Protein AF-A0AAV0G6T2-F1 (afdb_monomer_lite)

pLDDT: mean 70.45, std 16.01, range [30.0, 91.94]

InterPro domains:
  IPR019557 Aminotransferase-like, plant mobile domain [PF10536] (16-154)
  IPR044824 Protein MAINTENANCE OF MERISTEMS-like [PTHR46033] (15-168)

Organism: NCBI:txid186058

Sequence (186 aa):
MVRPQRVLPLHAIFDLPYGARWACAHNWADSSRFTLRIYRDQFDRLSESEFEWKPYPLTSLPAFCTHAFDLWATKAPLIYCSYFEAYYPGRFCRQFGAVQDIPRSVTHNDRHYATRPENNAEFITEWEQRWQTLYVFDLTRCGGFTNEYRGWFRYMGKTHINNPSQDRPTTGFVPAHPHIAIAVII

Foldseek 3Di:
DDQQPFQADPVVDPQDDSVVSRDDDDDVPPPPPCVVVLVLLQVLPDDPLLADEDADPPVSHPPVVVVPVQLLQWFAWDDDQQATDGDFNLCPLQNHQFAREDGDDDPPDVSRPPPDPVPCVVRVVRVVCRSVGGHDGHNVNRHYYDPNNVVVCVVPPDSGPDDPPDDDDPPPRDHDPPPDNPHPPD

Secondary structure (DSSP, 8-state):
-PPPSEEPPGGGSSS--GGGGEE----GGG--TTHHHHHHHHHHT--GGG-------GGGS-HHHHTTHHHHTB-EEEEETTEEEEE-GGG-GGGGTPPB-PPPPP---GGGG---GGG-HHHHHHHHTGGGSB-----SS-S-B-HHHHHHHHHHS-S-SS-TTSPPPSSS--PPPTT-------

Structure (mmCIF, N/CA/C/O backbone):
data_AF-A0AAV0G6T2-F1
#
_entry.id   AF-A0AAV0G6T2-F1
#
loop_
_atom_site.group_PDB
_atom_site.id
_atom_site.type_symbol
_atom_site.label_atom_id
_atom_site.label_alt_id
_atom_site.label_comp_id
_atom_site.label_asym_id
_atom_site.label_entity_id
_atom_site.label_seq_id
_atom_site.pdbx_PDB_ins_code
_atom_site.Cartn_x
_atom_site.Cartn_y
_atom_site.Cartn_z
_atom_site.occupancy
_atom_site.B_iso_or_equiv
_atom_site.auth_seq_id
_atom_site.auth_comp_id
_atom_site.auth_asym_id
_atom_site.auth_atom_id
_atom_site.pdbx_PDB_model_num
ATOM 1 N N . MET A 1 1 ? -21.977 -11.463 -5.734 1.00 45.78 1 MET A N 1
ATOM 2 C CA . MET A 1 1 ? -20.905 -12.155 -4.982 1.00 45.78 1 MET A CA 1
ATOM 3 C C . MET A 1 1 ? -21.547 -12.679 -3.707 1.00 45.78 1 MET A C 1
ATOM 5 O O . MET A 1 1 ? -22.143 -11.893 -2.996 1.00 45.78 1 MET A O 1
ATOM 9 N N . VAL A 1 2 ? -21.579 -13.985 -3.452 1.00 39.16 2 VAL A N 1
ATOM 10 C CA . VAL A 1 2 ? -22.293 -14.515 -2.273 1.00 39.16 2 VAL A CA 1
ATOM 11 C C . VAL A 1 2 ? -21.373 -14.429 -1.055 1.00 39.16 2 VAL A C 1
ATOM 13 O O . VAL A 1 2 ? -20.179 -14.699 -1.178 1.00 39.16 2 VAL A O 1
ATOM 16 N N . ARG A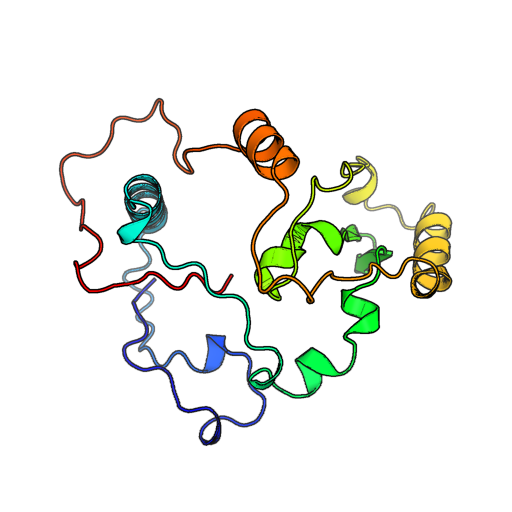 1 3 ? -21.913 -14.043 0.111 1.00 48.09 3 ARG A N 1
ATOM 17 C CA . ARG A 1 3 ? -21.200 -14.115 1.398 1.00 48.09 3 ARG A CA 1
ATOM 18 C C . ARG A 1 3 ? -20.601 -15.523 1.548 1.00 48.09 3 ARG A C 1
ATOM 20 O O . ARG A 1 3 ? -21.347 -16.486 1.358 1.00 48.09 3 ARG A O 1
ATOM 27 N N . PRO A 1 4 ? -19.316 -15.675 1.921 1.00 48.66 4 PRO A N 1
ATOM 28 C CA . PRO A 1 4 ? -18.780 -16.988 2.249 1.00 48.66 4 PRO A CA 1
ATOM 29 C C . PRO A 1 4 ? -19.652 -17.605 3.345 1.00 48.66 4 PRO A C 1
ATOM 31 O O . PRO A 1 4 ? -19.789 -17.029 4.425 1.00 48.66 4 PRO A O 1
ATOM 34 N N . GLN A 1 5 ? -20.276 -18.751 3.065 1.00 52.44 5 GLN A N 1
ATOM 35 C CA . GLN A 1 5 ? -21.088 -19.457 4.064 1.00 52.44 5 GLN A CA 1
ATOM 36 C C . GLN A 1 5 ? -20.201 -19.971 5.203 1.00 52.44 5 GLN A C 1
ATOM 38 O O . GLN A 1 5 ? -20.653 -20.122 6.336 1.00 52.44 5 GLN A O 1
ATOM 43 N N . ARG A 1 6 ? -18.917 -20.192 4.903 1.00 53.81 6 ARG A N 1
ATOM 44 C CA . ARG A 1 6 ? -17.893 -20.583 5.859 1.00 53.81 6 ARG A CA 1
ATOM 45 C C . ARG A 1 6 ? -16.527 -20.069 5.409 1.00 53.81 6 ARG A C 1
ATOM 47 O O . ARG A 1 6 ? -16.196 -20.110 4.226 1.00 53.81 6 ARG A O 1
ATOM 54 N N . VAL A 1 7 ? -15.721 -19.625 6.370 1.00 61.81 7 VAL A N 1
ATOM 55 C CA . VAL A 1 7 ? -14.277 -19.432 6.187 1.00 61.81 7 VAL A CA 1
ATOM 56 C C . VAL A 1 7 ? -13.591 -20.652 6.783 1.00 61.81 7 VAL A C 1
ATOM 58 O O . VAL A 1 7 ? -13.763 -20.954 7.964 1.00 61.81 7 VAL A O 1
ATOM 61 N N . LEU A 1 8 ? -12.859 -21.396 5.962 1.00 64.75 8 LEU A N 1
ATOM 62 C CA . LEU A 1 8 ? -12.135 -22.577 6.420 1.00 64.75 8 LEU A CA 1
ATOM 63 C C . LEU A 1 8 ? -10.997 -22.167 7.379 1.00 64.75 8 LEU A C 1
ATOM 65 O O . LEU A 1 8 ? -10.362 -21.124 7.172 1.00 64.75 8 LEU A O 1
ATOM 69 N N . PRO A 1 9 ? -10.759 -22.925 8.465 1.00 63.81 9 PRO A N 1
ATOM 70 C CA . PRO A 1 9 ? -9.720 -22.592 9.434 1.00 63.81 9 PRO A CA 1
ATOM 71 C C . PRO A 1 9 ? -8.324 -22.748 8.814 1.00 63.81 9 PRO A C 1
ATOM 73 O O . PRO A 1 9 ? -8.135 -23.564 7.917 1.00 63.81 9 PRO A O 1
ATOM 76 N N . LEU A 1 10 ? -7.351 -21.967 9.299 1.00 59.78 10 LEU A N 1
ATOM 77 C CA . LEU A 1 10 ? -5.985 -21.898 8.745 1.00 59.78 10 LEU A CA 1
ATOM 78 C C . LEU A 1 10 ? -5.311 -23.275 8.618 1.00 59.78 10 LEU A C 1
ATOM 80 O O . LEU A 1 10 ? -4.651 -23.538 7.625 1.00 59.78 10 LEU A O 1
ATOM 84 N N . HIS A 1 11 ? -5.531 -24.179 9.576 1.00 66.19 11 HIS A N 1
ATOM 85 C CA . HIS A 1 11 ? -4.942 -25.524 9.564 1.00 66.19 11 HIS A CA 1
ATOM 86 C C . HIS A 1 11 ? -5.562 -26.475 8.526 1.00 66.19 11 HIS A C 1
ATOM 88 O O . HIS A 1 11 ? -5.009 -27.539 8.273 1.00 66.19 11 HIS A O 1
ATOM 94 N N . ALA A 1 12 ? -6.729 -26.142 7.965 1.00 63.25 12 ALA A N 1
ATOM 95 C CA . ALA A 1 12 ? -7.434 -27.005 7.017 1.00 63.25 12 ALA A CA 1
ATOM 96 C C . ALA A 1 12 ? -7.005 -26.774 5.563 1.00 63.25 12 ALA A C 1
ATOM 98 O O . ALA A 1 12 ? -7.410 -27.534 4.686 1.00 63.25 12 ALA A O 1
ATOM 99 N N . ILE A 1 13 ? -6.233 -25.719 5.293 1.00 61.03 13 ILE A N 1
ATOM 100 C CA . ILE A 1 13 ? -5.805 -25.370 3.945 1.00 61.03 13 ILE A CA 1
ATOM 101 C C . ILE A 1 13 ? -4.339 -24.935 4.000 1.00 61.03 13 ILE A C 1
ATOM 103 O O . ILE A 1 13 ? -4.032 -23.822 4.413 1.00 61.03 13 ILE A O 1
ATOM 107 N N . PHE A 1 14 ? -3.442 -25.835 3.597 1.00 57.69 14 PHE A N 1
ATOM 108 C CA . PHE A 1 14 ? -2.013 -25.559 3.444 1.00 57.69 14 PHE A CA 1
ATOM 109 C C . PHE A 1 14 ? -1.793 -24.394 2.470 1.00 57.69 14 PHE A C 1
ATOM 111 O O . PHE A 1 14 ? -2.317 -24.449 1.361 1.00 57.69 14 PHE A O 1
ATOM 118 N N . ASP A 1 15 ? -1.060 -23.361 2.904 1.00 64.38 15 ASP A N 1
ATOM 119 C CA . ASP A 1 15 ? -0.484 -22.235 2.137 1.00 64.38 15 ASP A CA 1
ATOM 120 C C . ASP A 1 15 ? -1.338 -21.569 1.038 1.00 64.38 15 ASP A C 1
ATOM 122 O O . ASP A 1 15 ? -0.822 -20.827 0.203 1.00 64.38 15 ASP A O 1
ATOM 126 N N . LEU A 1 16 ? -2.653 -21.771 1.010 1.00 64.31 16 LEU A N 1
ATOM 127 C CA . LEU A 1 16 ? -3.494 -21.162 -0.012 1.00 64.31 16 LEU A CA 1
ATOM 128 C C . LEU A 1 16 ? -3.864 -19.717 0.366 1.00 64.31 16 LEU A C 1
ATOM 130 O O . LEU A 1 16 ? -4.027 -19.396 1.550 1.00 64.31 16 LEU A O 1
ATOM 134 N N . PRO A 1 17 ? -4.052 -18.832 -0.633 1.00 61.34 17 PRO A N 1
ATOM 135 C CA . PRO A 1 17 ? -4.483 -17.457 -0.407 1.00 61.34 17 PRO A CA 1
ATOM 136 C C . PRO A 1 17 ? -5.768 -17.375 0.422 1.00 61.34 17 PRO A C 1
ATOM 138 O O . PRO A 1 17 ? -6.640 -18.239 0.331 1.00 61.34 17 PRO A O 1
ATOM 141 N N . TYR A 1 18 ? -5.945 -16.290 1.179 1.00 62.31 18 TYR A N 1
ATOM 142 C CA . TYR A 1 18 ? -7.096 -16.127 2.078 1.00 62.31 18 TYR A CA 1
ATOM 143 C C . TYR A 1 18 ? -8.452 -16.275 1.360 1.00 62.31 18 TYR A C 1
ATOM 145 O O . TYR A 1 18 ? -9.391 -16.833 1.924 1.00 62.31 18 TYR A O 1
ATOM 153 N N . GLY A 1 19 ? -8.540 -15.848 0.095 1.00 62.03 19 GLY A N 1
ATOM 154 C CA . GLY A 1 19 ? -9.736 -16.013 -0.740 1.00 62.03 19 GLY A CA 1
ATOM 155 C C . GLY A 1 19 ? -10.079 -17.473 -1.060 1.00 62.03 19 GLY A C 1
ATOM 156 O O . GLY A 1 19 ? -11.252 -17.814 -1.161 1.00 62.03 19 GLY A O 1
ATOM 157 N N . ALA A 1 20 ? -9.091 -18.370 -1.118 1.00 63.78 20 ALA A N 1
ATOM 158 C CA . ALA A 1 20 ? -9.322 -19.807 -1.294 1.00 63.78 20 ALA A CA 1
ATOM 159 C C . ALA A 1 20 ? -9.940 -20.461 -0.044 1.00 63.78 20 ALA A C 1
ATOM 161 O O . ALA A 1 20 ? -10.467 -21.570 -0.111 1.00 63.78 20 ALA A O 1
ATOM 162 N N . ARG A 1 21 ? -9.918 -19.766 1.104 1.00 64.69 21 ARG A N 1
ATOM 163 C CA . ARG A 1 21 ? -10.583 -20.207 2.339 1.00 64.69 21 ARG A CA 1
ATOM 164 C C . ARG A 1 21 ? -12.084 -19.952 2.325 1.00 64.69 21 ARG A C 1
ATOM 166 O O . ARG A 1 21 ? -12.779 -20.409 3.235 1.00 64.69 21 ARG A O 1
ATOM 173 N N . TRP A 1 22 ? -12.586 -19.196 1.352 1.00 67.56 22 TRP A N 1
ATOM 174 C CA . TRP A 1 22 ? -14.002 -18.880 1.236 1.00 67.56 22 TRP A CA 1
ATOM 175 C C . TRP A 1 22 ? -14.738 -20.087 0.653 1.00 67.56 22 TRP A C 1
ATOM 177 O O . TRP A 1 22 ? -14.835 -20.260 -0.558 1.00 67.56 22 TRP A O 1
ATOM 187 N N . ALA A 1 23 ? -15.274 -20.938 1.528 1.00 54.84 23 ALA A N 1
ATOM 188 C CA . ALA A 1 23 ? -16.115 -22.050 1.114 1.00 54.84 23 ALA A CA 1
ATOM 189 C C . ALA A 1 23 ? -17.508 -21.509 0.760 1.00 54.84 23 ALA A C 1
ATOM 191 O O . ALA A 1 23 ? -18.324 -21.200 1.637 1.00 54.84 23 ALA A O 1
ATOM 192 N N . CYS A 1 24 ? -17.774 -21.368 -0.537 1.00 51.75 24 CYS A N 1
ATOM 193 C CA . CYS A 1 24 ? -19.104 -21.087 -1.060 1.00 51.75 24 CYS A CA 1
ATOM 194 C C . CYS A 1 24 ? -19.367 -21.912 -2.324 1.00 51.75 24 CYS A C 1
ATOM 196 O O . CYS A 1 24 ? -18.490 -22.075 -3.169 1.00 51.75 24 CYS A O 1
ATOM 198 N N . ALA A 1 25 ? -20.585 -22.442 -2.454 1.00 46.16 25 ALA A N 1
ATOM 199 C CA . ALA A 1 25 ? -21.046 -22.992 -3.719 1.00 46.16 25 ALA A CA 1
ATOM 200 C C . ALA A 1 25 ? -21.210 -21.827 -4.709 1.00 46.16 25 ALA A C 1
ATOM 202 O O . ALA A 1 25 ? -22.073 -20.964 -4.533 1.00 46.16 25 ALA A O 1
ATOM 203 N N . HIS A 1 26 ? -20.352 -21.763 -5.726 1.00 46.09 26 HIS A N 1
ATOM 204 C CA . HIS A 1 26 ? -20.495 -20.800 -6.812 1.00 46.09 26 HIS A CA 1
ATOM 205 C C . HIS A 1 26 ? -21.529 -21.307 -7.819 1.00 46.09 26 HIS A C 1
ATOM 207 O O . HIS A 1 26 ? -21.199 -22.061 -8.729 1.00 46.09 26 HIS A O 1
ATOM 213 N N . ASN A 1 27 ? -22.776 -20.854 -7.686 1.00 44.44 27 ASN A N 1
ATOM 214 C CA . ASN A 1 27 ? -23.729 -20.911 -8.789 1.00 44.44 27 ASN A CA 1
ATOM 215 C C . ASN A 1 27 ? -23.558 -19.653 -9.645 1.00 44.44 27 ASN A C 1
ATOM 217 O O . ASN A 1 27 ? -23.900 -18.544 -9.237 1.00 44.44 27 ASN A O 1
ATOM 221 N N . TRP A 1 28 ? -23.013 -19.833 -10.847 1.00 41.16 28 TRP A N 1
ATOM 222 C CA . TRP A 1 28 ? -22.758 -18.769 -11.826 1.00 41.16 28 TRP A CA 1
ATOM 223 C C . TRP A 1 28 ? -24.031 -18.186 -12.465 1.00 41.16 28 TRP A C 1
ATOM 225 O O . TRP A 1 28 ? -23.934 -17.308 -13.314 1.00 41.16 28 TRP A O 1
ATOM 235 N N . ALA A 1 29 ? -25.217 -18.652 -12.062 1.00 44.69 29 ALA A N 1
ATOM 236 C CA . ALA A 1 29 ? -26.498 -18.188 -12.589 1.00 44.69 29 ALA A CA 1
ATOM 237 C C . ALA A 1 29 ? -26.918 -16.800 -12.054 1.00 44.69 29 ALA A C 1
ATOM 239 O O . ALA A 1 29 ? -27.604 -16.068 -12.760 1.00 44.69 29 ALA A O 1
ATOM 240 N N . ASP A 1 30 ? -26.453 -16.401 -10.860 1.00 43.62 30 ASP A N 1
ATOM 241 C CA . ASP A 1 30 ? -26.891 -15.171 -10.170 1.00 43.62 30 ASP A CA 1
ATOM 242 C C . ASP A 1 30 ? -25.844 -14.041 -10.158 1.00 43.62 30 ASP A C 1
ATOM 244 O O . ASP A 1 30 ? -25.927 -13.094 -9.366 1.00 43.62 30 ASP A O 1
ATOM 248 N N . SER A 1 31 ? -24.831 -14.091 -11.027 1.00 45.06 31 SER A N 1
ATOM 249 C CA . SER A 1 31 ? -23.881 -12.984 -11.208 1.00 45.06 31 SER A CA 1
ATOM 250 C C . SER A 1 31 ? -24.540 -11.839 -11.983 1.00 45.06 31 SER A C 1
ATOM 252 O O . SER A 1 31 ? -24.202 -11.510 -13.120 1.00 45.06 31 SER A O 1
ATOM 254 N N . SER A 1 32 ? -25.514 -11.191 -11.344 1.00 46.44 32 SER A N 1
ATOM 255 C CA . SER A 1 32 ? -26.157 -10.011 -11.895 1.00 46.44 32 SER A CA 1
ATOM 256 C C . SER A 1 32 ? -25.123 -8.891 -12.017 1.00 46.44 32 SER A C 1
ATOM 258 O O . SER A 1 32 ? -24.529 -8.435 -11.039 1.00 46.44 32 SER A O 1
ATOM 260 N N . ARG A 1 33 ? -24.959 -8.363 -13.234 1.00 50.19 33 ARG A N 1
ATOM 261 C CA . ARG A 1 33 ? -24.237 -7.105 -13.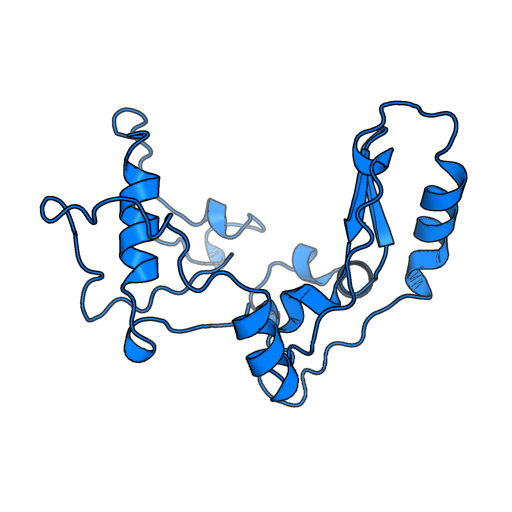516 1.00 50.19 33 ARG A CA 1
ATOM 262 C C . ARG A 1 33 ? -24.709 -5.929 -12.630 1.00 50.19 33 ARG A C 1
ATOM 264 O O . ARG A 1 33 ? -24.027 -4.915 -12.533 1.00 50.19 33 ARG A O 1
ATOM 271 N N . PHE A 1 34 ? -25.842 -6.087 -11.941 1.00 53.84 34 PHE A N 1
ATOM 272 C CA . PHE A 1 34 ? -26.453 -5.144 -11.009 1.00 53.84 34 PHE A CA 1
ATOM 273 C C . PHE A 1 34 ? -25.987 -5.269 -9.547 1.00 53.84 34 PHE A C 1
ATOM 275 O O . PHE A 1 34 ? -26.269 -4.362 -8.763 1.00 53.84 34 PHE A O 1
ATOM 282 N N . THR A 1 35 ? -25.247 -6.317 -9.151 1.00 62.00 35 THR A N 1
ATOM 283 C CA . THR A 1 35 ? -24.843 -6.469 -7.737 1.00 62.00 35 THR A CA 1
ATOM 284 C C . THR A 1 35 ? -23.807 -5.427 -7.307 1.00 62.00 35 THR A C 1
ATOM 286 O O . THR A 1 35 ? -23.841 -4.965 -6.172 1.00 62.00 35 THR A O 1
ATOM 289 N N . LEU A 1 36 ? -22.911 -4.997 -8.207 1.00 69.25 36 LEU A N 1
ATOM 290 C CA . LEU A 1 36 ? -21.906 -3.971 -7.887 1.00 69.25 36 LEU A CA 1
ATOM 291 C C . LEU A 1 36 ? -22.548 -2.646 -7.468 1.00 69.25 36 LEU A C 1
ATOM 293 O O . LEU A 1 36 ? -22.072 -2.012 -6.533 1.00 69.25 36 LEU A O 1
ATOM 297 N N . ARG A 1 37 ? -23.644 -2.247 -8.126 1.00 67.88 37 ARG A N 1
ATOM 298 C CA . ARG A 1 37 ? -24.386 -1.033 -7.761 1.00 67.88 37 ARG A CA 1
ATOM 299 C C . ARG A 1 37 ? -24.951 -1.136 -6.344 1.00 67.88 37 ARG A C 1
ATOM 301 O O . ARG A 1 37 ? -24.840 -0.182 -5.586 1.00 67.88 37 ARG A O 1
ATOM 308 N N . ILE A 1 38 ? -25.499 -2.300 -5.986 1.00 66.94 38 ILE A N 1
ATOM 309 C CA . ILE A 1 38 ? -26.043 -2.567 -4.647 1.00 66.94 38 ILE A CA 1
ATOM 310 C C . ILE A 1 38 ? -24.933 -2.503 -3.593 1.00 66.94 38 ILE A C 1
ATOM 312 O O . ILE A 1 38 ? -25.102 -1.820 -2.592 1.00 66.94 38 ILE A O 1
ATOM 316 N N . TYR A 1 39 ? -23.773 -3.127 -3.830 1.00 71.75 39 TYR A N 1
ATOM 317 C CA . TYR A 1 39 ? -22.657 -3.056 -2.878 1.00 71.75 39 TYR A CA 1
ATOM 318 C C . TYR A 1 39 ? -22.118 -1.644 -2.704 1.00 71.75 39 TYR A C 1
ATOM 320 O O . TYR A 1 39 ? -21.863 -1.224 -1.583 1.00 71.75 39 TYR A O 1
ATOM 328 N N . ARG A 1 40 ? -21.952 -0.897 -3.799 1.00 75.81 40 ARG A N 1
ATOM 329 C CA . ARG A 1 40 ? -21.514 0.500 -3.714 1.00 75.81 40 ARG A CA 1
ATOM 330 C C . ARG A 1 40 ? -22.505 1.335 -2.911 1.00 75.81 40 ARG A C 1
ATOM 332 O O . ARG A 1 40 ? -22.078 2.112 -2.074 1.00 75.81 40 ARG A O 1
ATOM 339 N N . ASP A 1 41 ? -23.808 1.134 -3.121 1.00 73.31 41 ASP A N 1
ATOM 340 C CA . ASP A 1 41 ? -24.853 1.838 -2.364 1.00 73.31 41 ASP A CA 1
ATOM 341 C C . ASP A 1 41 ? -24.865 1.432 -0.882 1.00 73.31 41 ASP A C 1
ATOM 343 O O . ASP A 1 41 ? -25.045 2.286 -0.022 1.00 73.31 41 ASP A O 1
ATOM 347 N N . GLN A 1 42 ? -24.595 0.160 -0.567 1.00 74.44 42 GLN A N 1
ATOM 348 C CA . GLN A 1 42 ? -24.383 -0.289 0.810 1.00 74.44 42 GLN A CA 1
ATOM 349 C C . GLN A 1 42 ? -23.175 0.412 1.441 1.00 74.44 42 GLN A C 1
ATOM 351 O O . GLN A 1 42 ? -23.327 1.003 2.503 1.00 74.44 42 GLN A O 1
ATOM 356 N N . PHE A 1 43 ? -22.010 0.403 0.784 1.00 76.81 43 PHE A N 1
ATOM 357 C CA . PHE A 1 43 ? -20.793 1.055 1.284 1.00 76.81 43 PHE A CA 1
ATOM 358 C C . PHE A 1 43 ? -20.958 2.567 1.460 1.00 76.81 43 PHE A C 1
ATOM 360 O O . PHE A 1 43 ? -20.526 3.104 2.474 1.00 76.81 43 PHE A O 1
ATOM 367 N N . ASP A 1 44 ? -21.629 3.239 0.522 1.00 78.38 44 ASP A N 1
ATOM 368 C CA . ASP A 1 44 ? -21.894 4.683 0.582 1.00 78.38 44 ASP A CA 1
ATOM 369 C C . ASP A 1 44 ? -22.808 5.085 1.753 1.00 78.38 44 ASP A C 1
ATOM 371 O O . ASP A 1 44 ? -22.873 6.266 2.102 1.00 78.38 44 ASP A O 1
ATOM 375 N N . ARG A 1 45 ? -23.543 4.126 2.329 1.00 74.75 45 ARG A N 1
ATOM 376 C CA . ARG A 1 45 ? -24.494 4.334 3.431 1.00 74.75 45 ARG A CA 1
ATOM 377 C C . ARG A 1 45 ? -23.986 3.843 4.781 1.00 74.75 45 ARG A C 1
ATOM 379 O O . ARG A 1 45 ? -24.686 4.059 5.765 1.00 74.75 45 ARG A O 1
ATOM 386 N N . LEU A 1 46 ? -22.813 3.210 4.839 1.00 75.81 46 LEU A N 1
ATOM 387 C CA . LEU A 1 46 ? -22.226 2.800 6.112 1.00 75.81 46 LEU A CA 1
ATOM 388 C C . LEU A 1 46 ? -21.847 4.033 6.929 1.00 75.81 46 LEU A C 1
ATOM 390 O O . LEU A 1 46 ? -21.138 4.927 6.462 1.00 75.81 46 LEU A O 1
ATOM 394 N N . SER A 1 47 ? -22.299 4.054 8.173 1.00 74.38 47 SER A N 1
ATOM 395 C CA . SER A 1 47 ? -21.781 4.953 9.197 1.00 74.38 47 SER A CA 1
ATOM 396 C C . SER A 1 47 ? -20.434 4.451 9.734 1.00 74.38 47 SER A C 1
ATOM 398 O O . SER A 1 47 ? -20.075 3.283 9.589 1.00 74.38 47 SER A O 1
ATOM 400 N N . GLU A 1 48 ? -19.686 5.329 10.407 1.00 72.31 48 GLU A N 1
ATOM 401 C CA . GLU A 1 48 ? -18.408 4.976 11.044 1.00 72.31 48 GLU A CA 1
ATOM 402 C C . GLU A 1 48 ? -18.560 3.830 12.064 1.00 72.31 48 GLU A C 1
ATOM 404 O O . GLU A 1 48 ? -17.673 2.992 12.184 1.00 72.31 48 GLU A O 1
ATOM 409 N N . SER A 1 49 ? -19.712 3.726 12.736 1.00 75.31 49 SER A N 1
ATOM 410 C CA . SER A 1 49 ? -20.021 2.624 13.660 1.00 75.31 49 SER A CA 1
ATOM 411 C C . SER A 1 49 ? -20.300 1.283 12.977 1.00 75.31 49 SER A C 1
ATOM 413 O O . SER A 1 49 ? -20.209 0.241 13.621 1.00 75.31 49 SER A O 1
ATOM 415 N N . GLU A 1 50 ? -20.651 1.292 11.692 1.00 72.12 50 GLU A N 1
ATOM 416 C CA . GLU A 1 50 ? -20.958 0.086 10.909 1.00 72.12 50 GLU A CA 1
ATOM 417 C C . GLU A 1 50 ? -19.744 -0.402 10.102 1.00 72.12 50 GLU A C 1
ATOM 419 O O . GLU A 1 50 ? -19.790 -1.459 9.465 1.00 72.12 50 GLU A O 1
ATOM 424 N N . PHE A 1 51 ? -18.636 0.347 10.137 1.00 70.62 51 PHE A N 1
ATOM 425 C CA . PHE A 1 51 ? -17.419 0.037 9.403 1.00 70.62 51 PHE A CA 1
ATOM 426 C C . PHE A 1 51 ? -16.212 -0.083 10.335 1.00 70.62 51 PHE A C 1
ATOM 428 O O . PHE A 1 51 ? -15.623 0.903 10.772 1.00 70.62 51 PHE A O 1
ATOM 435 N N . GLU A 1 52 ? -15.789 -1.320 10.588 1.00 72.25 52 GLU A N 1
ATOM 436 C CA . GLU A 1 52 ? -14.575 -1.589 11.352 1.00 72.25 52 GLU A CA 1
ATOM 437 C C . GLU A 1 52 ? -13.385 -1.792 10.403 1.00 72.25 52 GLU A C 1
ATOM 439 O O . GLU A 1 52 ? -13.245 -2.834 9.758 1.00 72.25 52 GLU A O 1
ATOM 444 N N . TRP A 1 53 ? -12.496 -0.798 10.327 1.00 72.81 53 TRP A N 1
ATOM 445 C CA . TRP A 1 53 ? -11.229 -0.952 9.613 1.00 72.81 53 TRP A CA 1
ATOM 446 C C . TRP A 1 53 ? -10.244 -1.777 10.447 1.00 72.81 53 TRP A C 1
ATOM 448 O O . TRP A 1 53 ? -9.779 -1.315 11.490 1.00 72.81 53 TRP A O 1
ATOM 458 N N . LYS A 1 54 ? -9.873 -2.967 9.961 1.00 79.19 54 LYS A N 1
ATOM 459 C CA . LYS A 1 54 ? -8.862 -3.831 10.584 1.00 79.19 54 LYS A CA 1
ATOM 460 C C . LYS A 1 54 ? -7.679 -4.051 9.639 1.00 79.19 54 LYS A C 1
ATOM 462 O O . LYS A 1 54 ? -7.903 -4.489 8.512 1.00 79.19 54 LYS A O 1
ATOM 467 N N . PRO A 1 55 ? -6.436 -3.777 10.074 1.00 80.56 55 PRO A N 1
ATOM 468 C CA . PRO A 1 55 ? -5.264 -4.107 9.280 1.00 80.56 55 PRO A CA 1
ATOM 469 C C . PRO A 1 55 ? -5.062 -5.624 9.187 1.00 80.56 55 PRO A C 1
ATOM 471 O O . PRO A 1 55 ? -5.537 -6.392 10.029 1.00 80.56 55 PRO A O 1
ATOM 474 N N . TYR A 1 56 ? -4.305 -6.047 8.180 1.00 77.62 56 TYR A N 1
ATOM 475 C CA . TYR A 1 56 ? -3.827 -7.406 8.028 1.00 77.62 56 TYR A CA 1
ATOM 476 C C . TYR A 1 56 ? -3.002 -7.827 9.240 1.00 77.62 56 TYR A C 1
ATOM 478 O O . TYR A 1 56 ? -1.996 -7.180 9.546 1.00 77.62 56 TYR A O 1
ATOM 486 N N . PRO A 1 57 ? -3.361 -8.934 9.914 1.00 76.12 57 PRO A N 1
ATOM 487 C CA . PRO A 1 57 ? -2.517 -9.469 10.962 1.00 76.12 57 PRO A CA 1
ATOM 488 C C . PRO A 1 57 ? -1.328 -10.144 10.282 1.00 76.12 57 PRO A C 1
ATOM 490 O O . PRO A 1 57 ? -1.451 -11.281 9.826 1.00 76.12 57 PRO A O 1
ATOM 493 N N . LEU A 1 58 ? -0.189 -9.446 10.204 1.00 76.31 58 LEU A N 1
ATOM 494 C CA . LEU A 1 58 ? 1.039 -9.944 9.567 1.00 76.31 58 LEU A CA 1
ATOM 495 C C . LEU A 1 58 ? 1.444 -11.329 10.096 1.00 76.31 58 LEU A C 1
ATOM 497 O O . LEU A 1 58 ? 1.883 -12.177 9.330 1.00 76.31 58 LEU A O 1
ATOM 501 N N . THR A 1 59 ? 1.206 -11.590 11.383 1.00 75.44 59 THR A N 1
ATOM 502 C CA . THR A 1 59 ? 1.464 -12.878 12.050 1.00 75.44 59 THR A CA 1
ATOM 503 C C . THR A 1 59 ? 0.548 -14.020 11.606 1.00 75.44 59 THR A C 1
ATOM 505 O O . THR A 1 59 ? 0.859 -15.181 11.847 1.00 75.44 59 THR A O 1
ATOM 508 N N . SER A 1 60 ? -0.594 -13.710 10.991 1.00 74.38 60 SER A N 1
ATOM 509 C CA . SER A 1 60 ? -1.564 -14.695 10.494 1.00 74.38 60 SER A CA 1
ATOM 510 C C . SER A 1 60 ? -1.438 -14.968 8.996 1.00 74.38 60 SER A C 1
ATOM 512 O O . SER A 1 60 ? -2.142 -15.836 8.472 1.00 74.38 60 SER A O 1
ATOM 514 N N . LEU A 1 61 ? -0.596 -14.198 8.299 1.00 75.75 61 LEU A N 1
ATOM 515 C CA . LEU A 1 61 ? -0.357 -14.393 6.880 1.00 75.75 61 LEU A CA 1
ATOM 516 C C . LEU A 1 61 ? 0.525 -15.634 6.672 1.00 75.75 61 LEU A C 1
ATOM 518 O O . LEU A 1 61 ? 1.414 -15.894 7.485 1.00 75.75 61 LEU A O 1
ATOM 522 N N . PRO A 1 62 ? 0.309 -16.399 5.589 1.00 76.88 62 PRO A N 1
ATOM 523 C CA . PRO A 1 62 ? 1.226 -17.463 5.201 1.00 76.88 62 PRO A CA 1
ATOM 524 C C . PRO A 1 62 ? 2.672 -16.966 5.084 1.00 76.88 62 PRO A C 1
ATOM 526 O O . PRO A 1 62 ? 2.910 -15.823 4.689 1.00 76.88 62 PRO A O 1
ATOM 529 N N . ALA A 1 63 ? 3.649 -17.835 5.351 1.00 78.81 63 ALA A N 1
ATOM 530 C CA . ALA A 1 63 ? 5.061 -17.446 5.376 1.00 78.81 63 ALA A CA 1
ATOM 531 C C . ALA A 1 63 ? 5.538 -16.814 4.055 1.00 78.81 63 ALA A C 1
ATOM 533 O O . ALA A 1 63 ? 6.341 -15.882 4.076 1.00 78.81 63 ALA A O 1
ATOM 534 N N . PHE A 1 64 ? 5.004 -17.263 2.910 1.00 77.75 64 PHE A N 1
ATOM 535 C CA . PHE A 1 64 ? 5.337 -16.696 1.598 1.00 77.75 64 PHE A CA 1
ATOM 536 C C . PHE A 1 64 ? 4.896 -15.233 1.443 1.00 77.75 64 PHE A C 1
ATOM 538 O O . PHE A 1 64 ? 5.518 -14.494 0.686 1.00 77.75 64 PHE A O 1
ATOM 545 N N . CYS A 1 65 ? 3.858 -14.795 2.164 1.00 75.62 65 CYS A N 1
ATOM 546 C CA . CYS A 1 65 ? 3.454 -13.394 2.195 1.00 75.62 65 CYS A CA 1
ATOM 547 C C . CYS A 1 65 ? 4.517 -12.555 2.917 1.00 75.62 65 CYS A C 1
ATOM 549 O O . CYS A 1 65 ? 4.912 -11.495 2.461 1.00 75.62 65 CYS A O 1
ATOM 551 N N . THR A 1 66 ? 5.055 -13.032 4.032 1.00 77.50 66 THR A N 1
ATOM 552 C CA . THR A 1 66 ? 6.019 -12.242 4.812 1.00 77.50 66 THR A CA 1
ATOM 553 C C . THR A 1 66 ? 7.467 -12.384 4.336 1.00 77.50 66 THR A C 1
ATOM 555 O O . THR A 1 66 ? 8.304 -11.565 4.702 1.00 77.50 66 THR A O 1
ATOM 558 N N . HIS A 1 67 ? 7.776 -13.396 3.514 1.00 79.50 67 HIS A N 1
ATOM 559 C CA . HIS A 1 67 ? 9.143 -13.760 3.110 1.00 79.50 67 HIS A CA 1
ATOM 560 C C . HIS A 1 67 ? 9.905 -12.651 2.363 1.00 79.50 67 HIS A C 1
ATOM 562 O O . HIS A 1 67 ? 11.131 -12.648 2.360 1.00 79.50 67 HIS A O 1
ATOM 568 N N . ALA A 1 68 ? 9.195 -11.700 1.754 1.00 81.69 68 ALA A N 1
ATOM 569 C CA . ALA A 1 68 ? 9.785 -10.601 0.993 1.00 81.69 68 ALA A CA 1
ATOM 570 C C . ALA A 1 68 ? 9.234 -9.235 1.434 1.00 81.69 68 ALA A C 1
ATOM 572 O O . ALA A 1 68 ? 8.978 -8.371 0.595 1.00 81.69 68 ALA A O 1
ATOM 573 N N . PHE A 1 69 ? 9.038 -9.035 2.743 1.00 82.19 69 PHE A N 1
ATOM 574 C CA . PHE A 1 69 ? 8.490 -7.781 3.271 1.00 82.19 69 PHE A CA 1
ATOM 575 C C . PHE A 1 69 ? 9.262 -6.546 2.781 1.00 82.19 69 PHE A C 1
ATOM 577 O O . PHE A 1 69 ? 8.647 -5.570 2.363 1.00 82.19 69 PHE A O 1
ATOM 584 N N . ASP A 1 70 ? 10.593 -6.612 2.727 1.00 85.81 70 ASP A N 1
ATOM 585 C CA . ASP A 1 70 ? 11.425 -5.509 2.232 1.00 85.81 70 ASP A CA 1
ATOM 586 C C . ASP A 1 70 ? 11.138 -5.173 0.761 1.00 85.81 70 ASP A C 1
ATOM 588 O O . ASP A 1 70 ? 11.120 -4.003 0.378 1.00 85.81 70 ASP A O 1
ATOM 592 N N . LEU A 1 71 ? 10.832 -6.179 -0.066 1.00 86.94 71 LEU A N 1
ATOM 593 C CA . LEU A 1 71 ? 10.437 -5.974 -1.462 1.00 86.94 71 LEU A CA 1
ATOM 594 C C . LEU A 1 71 ? 9.067 -5.290 -1.549 1.00 86.94 71 LEU A C 1
ATOM 596 O O . LEU A 1 71 ? 8.865 -4.406 -2.376 1.00 86.94 71 LEU A O 1
ATOM 600 N N . TRP A 1 72 ? 8.133 -5.656 -0.672 1.00 83.06 72 TRP A N 1
ATOM 601 C CA . TRP A 1 72 ? 6.813 -5.021 -0.595 1.00 83.06 72 TRP A CA 1
ATOM 602 C C . TRP A 1 72 ? 6.891 -3.596 -0.065 1.00 83.06 72 TRP A C 1
ATOM 604 O O . TRP A 1 72 ? 6.091 -2.749 -0.455 1.00 83.06 72 TRP A O 1
ATOM 614 N N . ALA A 1 73 ? 7.854 -3.330 0.809 1.00 88.25 73 ALA A N 1
ATOM 615 C CA . ALA A 1 73 ? 8.146 -2.016 1.347 1.00 88.25 73 ALA A CA 1
ATOM 616 C C . ALA A 1 73 ? 8.941 -1.146 0.368 1.00 88.25 73 ALA A C 1
ATOM 618 O O . ALA A 1 73 ? 9.238 -0.002 0.683 1.00 88.25 73 ALA A O 1
ATOM 619 N N . THR A 1 74 ? 9.292 -1.637 -0.816 1.00 91.00 74 THR A N 1
ATOM 620 C CA . THR A 1 74 ? 10.145 -0.911 -1.751 1.00 91.00 74 THR A CA 1
ATOM 621 C C . THR A 1 74 ? 9.336 -0.137 -2.786 1.00 91.00 74 THR A C 1
ATOM 623 O O . THR A 1 74 ? 8.400 -0.662 -3.382 1.00 91.00 74 THR A O 1
ATOM 626 N N . LYS A 1 75 ? 9.706 1.122 -3.044 1.00 90.44 75 LYS A N 1
ATOM 627 C CA . LYS A 1 75 ? 9.168 1.877 -4.183 1.00 90.44 75 LYS A CA 1
ATOM 628 C C . LYS A 1 75 ? 9.914 1.467 -5.458 1.00 90.44 75 LYS A C 1
ATOM 630 O O . LYS A 1 75 ? 11.084 1.811 -5.603 1.00 90.44 75 LYS A O 1
ATOM 635 N N . ALA A 1 76 ? 9.241 0.800 -6.388 1.00 88.25 76 ALA A N 1
ATOM 636 C CA . ALA A 1 76 ? 9.839 0.347 -7.646 1.00 88.25 76 ALA A CA 1
ATOM 637 C C . ALA A 1 76 ? 8.789 0.235 -8.765 1.00 88.25 76 ALA A C 1
ATOM 639 O O . ALA A 1 76 ? 7.593 0.183 -8.475 1.00 88.25 76 ALA A O 1
ATOM 640 N N . PRO A 1 77 ? 9.191 0.185 -10.044 1.00 85.94 77 PRO A N 1
ATOM 641 C CA . PRO A 1 77 ? 8.287 -0.200 -11.120 1.00 85.94 77 PRO A CA 1
ATOM 642 C C . PRO A 1 77 ? 8.022 -1.711 -11.071 1.00 85.94 77 PRO A C 1
ATOM 644 O O . PRO A 1 77 ? 8.953 -2.511 -11.056 1.00 85.94 77 PRO A O 1
ATOM 647 N N . LEU A 1 78 ? 6.755 -2.120 -11.080 1.00 85.81 78 LEU A N 1
ATOM 648 C CA . LEU A 1 78 ? 6.362 -3.497 -11.365 1.00 85.81 78 LEU A CA 1
ATOM 649 C C . LEU A 1 78 ? 6.458 -3.716 -12.870 1.00 85.81 78 LEU A C 1
ATOM 651 O O . LEU A 1 78 ? 5.849 -2.978 -13.644 1.00 85.81 78 LEU A O 1
ATOM 655 N N . ILE A 1 79 ? 7.239 -4.716 -13.272 1.00 82.00 79 ILE A N 1
ATOM 656 C CA . ILE A 1 79 ? 7.556 -4.989 -14.674 1.00 82.00 79 ILE A CA 1
ATOM 657 C C . ILE A 1 79 ? 6.864 -6.283 -15.093 1.00 82.00 79 ILE A C 1
ATOM 659 O O . ILE A 1 79 ? 7.145 -7.350 -14.546 1.00 82.00 79 ILE A O 1
ATOM 663 N N . TYR A 1 80 ? 5.989 -6.200 -16.093 1.00 79.56 80 TYR A N 1
ATOM 664 C CA . TYR A 1 80 ? 5.383 -7.364 -16.730 1.00 79.56 80 TYR A CA 1
ATOM 665 C C . TYR A 1 80 ? 5.461 -7.243 -18.251 1.00 79.56 80 TYR A C 1
ATOM 667 O O . TYR A 1 80 ? 4.710 -6.493 -18.870 1.00 79.56 80 TYR A O 1
ATOM 675 N N . CYS A 1 81 ? 6.352 -8.015 -18.875 1.00 76.38 81 CYS A N 1
ATOM 676 C CA . CYS A 1 81 ? 6.636 -7.936 -20.312 1.00 76.38 81 CYS A CA 1
ATOM 677 C C . CYS A 1 81 ? 7.033 -6.507 -20.737 1.00 76.38 81 CYS A C 1
ATOM 679 O O . CYS A 1 81 ? 8.137 -6.062 -20.438 1.00 76.38 81 CYS A O 1
ATOM 681 N N . SER A 1 82 ? 6.141 -5.792 -21.426 1.00 71.31 82 SER A N 1
ATOM 682 C CA . SER A 1 82 ? 6.302 -4.392 -21.839 1.00 71.31 82 SER A CA 1
ATOM 683 C C . SER A 1 82 ? 5.473 -3.413 -20.998 1.00 71.31 82 SER A C 1
ATOM 685 O O . SER A 1 82 ? 5.379 -2.244 -21.356 1.00 71.31 82 SER A O 1
ATOM 687 N N . TYR A 1 83 ? 4.820 -3.889 -19.937 1.00 72.56 83 TYR A N 1
ATOM 688 C CA . TYR A 1 83 ? 3.989 -3.087 -19.047 1.00 72.56 83 TYR A CA 1
ATOM 689 C C . TYR A 1 83 ? 4.756 -2.731 -17.782 1.00 72.56 83 TYR A C 1
ATOM 691 O O . TYR A 1 83 ? 5.413 -3.580 -17.173 1.00 72.56 83 TYR A O 1
ATOM 699 N N . PHE A 1 84 ? 4.625 -1.469 -17.387 1.00 76.31 84 PHE A N 1
ATOM 700 C CA . PHE A 1 84 ? 5.269 -0.912 -16.208 1.00 76.31 84 PHE A CA 1
ATOM 701 C C . PHE A 1 84 ? 4.207 -0.262 -15.344 1.00 76.31 84 PHE A C 1
ATOM 703 O O . PHE A 1 84 ? 3.481 0.602 -15.827 1.00 76.31 84 PHE A O 1
ATOM 710 N N . GLU A 1 85 ? 4.153 -0.607 -14.065 1.00 82.19 85 GLU A N 1
ATOM 711 C CA . GLU A 1 85 ? 3.275 0.050 -13.100 1.00 82.19 85 GLU A CA 1
ATOM 712 C C . GLU A 1 85 ? 4.107 0.579 -11.936 1.00 82.19 85 GLU A C 1
ATOM 714 O O . GLU A 1 85 ? 4.805 -0.172 -11.261 1.00 82.19 85 GLU A O 1
ATOM 719 N N . ALA A 1 86 ? 4.071 1.890 -11.702 1.00 83.56 86 ALA A N 1
ATOM 720 C CA . ALA A 1 86 ? 4.820 2.480 -10.603 1.00 83.56 86 ALA A CA 1
ATOM 721 C C . ALA A 1 86 ? 4.178 2.094 -9.260 1.00 83.56 86 ALA A C 1
ATOM 723 O O . ALA A 1 86 ? 3.048 2.488 -8.963 1.00 83.56 86 ALA A O 1
ATOM 724 N N . TYR A 1 87 ? 4.912 1.351 -8.433 1.00 87.12 87 TYR A N 1
ATOM 725 C CA . TYR A 1 87 ? 4.440 0.881 -7.137 1.00 87.12 87 TYR A CA 1
ATOM 726 C C . TYR A 1 87 ? 4.960 1.758 -5.993 1.00 87.12 87 TYR A C 1
ATOM 728 O O . TYR A 1 87 ? 6.144 2.092 -5.905 1.00 87.12 87 TYR A O 1
ATOM 736 N N . TYR A 1 88 ? 4.038 2.158 -5.111 1.00 90.38 88 TYR A N 1
ATOM 737 C CA . TYR A 1 88 ? 4.288 3.111 -4.030 1.00 90.38 88 TYR A CA 1
ATOM 738 C C . TYR A 1 88 ? 3.815 2.546 -2.686 1.00 90.38 88 TYR A C 1
ATOM 740 O O . TYR A 1 88 ? 2.629 2.660 -2.364 1.00 90.38 88 TYR A O 1
ATOM 748 N N . PRO A 1 89 ? 4.731 2.010 -1.864 1.00 89.75 89 PRO A N 1
ATOM 749 C CA . PRO A 1 89 ? 4.382 1.341 -0.613 1.00 89.75 89 PRO A CA 1
ATOM 750 C C . PRO A 1 89 ? 3.697 2.236 0.421 1.00 89.75 89 PRO A C 1
ATOM 752 O O . PRO A 1 89 ? 2.784 1.820 1.132 1.00 89.75 89 PRO A O 1
ATOM 755 N N . GLY A 1 90 ? 4.055 3.520 0.436 1.00 90.50 90 GLY A N 1
ATOM 756 C CA . GLY A 1 90 ? 3.465 4.506 1.337 1.00 90.50 90 GLY A CA 1
ATOM 757 C C . GLY A 1 90 ? 1.994 4.845 1.070 1.00 90.50 90 GLY A C 1
ATOM 758 O O . GLY A 1 90 ? 1.500 5.794 1.661 1.00 90.50 90 GLY A O 1
ATOM 759 N N . ARG A 1 91 ? 1.289 4.159 0.158 1.00 89.00 91 ARG A N 1
ATOM 760 C CA . ARG A 1 91 ? -0.141 4.396 -0.146 1.00 89.00 91 ARG A CA 1
ATOM 761 C C . ARG A 1 91 ? -1.103 3.506 0.628 1.00 89.00 91 ARG A C 1
ATOM 763 O O . ARG A 1 91 ? -2.296 3.797 0.644 1.00 89.00 91 ARG A O 1
ATOM 770 N N . PHE A 1 92 ? -0.599 2.441 1.236 1.00 85.56 92 PHE A N 1
ATOM 771 C CA . PHE A 1 92 ? -1.419 1.418 1.874 1.00 85.56 92 PHE A CA 1
ATOM 772 C C . PHE A 1 92 ? -0.930 1.056 3.281 1.00 85.56 92 PHE A C 1
ATOM 774 O O . PHE A 1 92 ? -1.232 -0.017 3.798 1.00 85.56 92 PHE A O 1
ATOM 781 N N . CYS A 1 93 ? -0.232 1.974 3.955 1.00 88.50 93 CYS A N 1
ATOM 782 C CA . CYS A 1 93 ? 0.274 1.792 5.320 1.00 88.50 93 CYS A CA 1
ATOM 783 C C . CYS A 1 93 ? -0.814 1.271 6.274 1.00 88.50 93 CYS A C 1
ATOM 785 O O . CYS A 1 93 ? -0.596 0.331 7.039 1.00 88.50 93 CYS A O 1
ATOM 787 N N . ARG A 1 94 ? -2.034 1.809 6.144 1.00 86.12 94 ARG A N 1
ATOM 788 C CA . ARG A 1 94 ? -3.200 1.409 6.943 1.00 86.12 94 ARG A CA 1
ATOM 789 C C . ARG A 1 94 ? -3.622 -0.049 6.777 1.00 86.12 94 ARG A C 1
ATOM 791 O O . ARG A 1 94 ? -4.243 -0.570 7.703 1.00 86.12 94 ARG A O 1
ATOM 798 N N . GLN A 1 95 ? -3.320 -0.693 5.647 1.00 84.38 95 GLN A N 1
ATOM 799 C CA . GLN A 1 95 ? -3.590 -2.122 5.454 1.00 84.38 95 GLN A CA 1
ATOM 800 C C . GLN A 1 95 ? -2.685 -2.981 6.334 1.00 84.38 95 GLN A C 1
ATOM 802 O O . GLN A 1 95 ? -3.115 -4.037 6.769 1.00 84.38 95 GLN A O 1
ATOM 807 N N . PHE A 1 96 ? -1.478 -2.523 6.663 1.00 82.25 96 PHE A N 1
ATOM 808 C CA . PHE A 1 96 ? -0.521 -3.262 7.495 1.00 82.25 96 PHE A CA 1
ATOM 809 C C . PHE A 1 96 ? -0.442 -2.746 8.935 1.00 82.25 96 PHE A C 1
ATOM 811 O O . PHE A 1 96 ? 0.438 -3.137 9.692 1.00 82.25 96 PHE A O 1
ATOM 818 N N . GLY A 1 97 ? -1.372 -1.870 9.327 1.00 84.94 97 GLY A N 1
ATOM 819 C CA . GLY A 1 97 ? -1.425 -1.310 10.678 1.00 84.94 97 GLY A CA 1
ATOM 820 C C . GLY A 1 97 ? -0.408 -0.199 10.922 1.00 84.94 97 GLY A C 1
ATOM 821 O O . GLY A 1 97 ? -0.219 0.199 12.066 1.00 84.94 97 GLY A O 1
ATOM 822 N N . ALA A 1 98 ? 0.215 0.321 9.865 1.00 87.94 98 ALA A N 1
ATOM 823 C CA . ALA A 1 98 ? 1.093 1.476 9.939 1.00 87.94 98 ALA A CA 1
ATOM 824 C C . ALA A 1 98 ? 0.316 2.788 9.773 1.00 87.94 98 ALA A C 1
ATOM 826 O O . ALA A 1 98 ? -0.768 2.823 9.173 1.00 87.94 98 ALA A O 1
ATOM 827 N N . VAL A 1 99 ? 0.889 3.883 10.268 1.00 90.75 99 VAL A N 1
ATOM 828 C CA . VAL A 1 99 ? 0.322 5.226 10.092 1.00 90.75 99 VAL A CA 1
ATOM 829 C C . VAL A 1 99 ? 0.361 5.622 8.624 1.00 90.75 99 VAL A C 1
ATOM 831 O O . VAL A 1 99 ? 1.402 5.571 7.969 1.00 90.75 99 VAL A O 1
ATOM 834 N N . GLN A 1 100 ? -0.787 6.046 8.103 1.00 90.94 100 GLN A N 1
ATOM 835 C CA . GLN A 1 100 ? -0.879 6.594 6.757 1.00 90.94 100 GLN A CA 1
ATOM 836 C C . GLN A 1 100 ? -0.649 8.105 6.764 1.00 90.94 100 GLN A C 1
ATOM 838 O O . GLN A 1 100 ? -1.426 8.856 7.354 1.00 90.94 100 GLN A O 1
ATOM 843 N N . ASP A 1 101 ? 0.389 8.539 6.057 1.00 91.94 101 ASP A N 1
ATOM 844 C CA . ASP A 1 101 ? 0.626 9.948 5.746 1.00 91.94 101 ASP A CA 1
ATOM 845 C C . ASP A 1 101 ? 0.121 10.306 4.335 1.00 91.94 101 ASP A C 1
ATOM 847 O O . ASP A 1 101 ? -0.323 9.424 3.588 1.00 91.94 101 ASP A O 1
ATOM 851 N N . ILE A 1 102 ? 0.162 11.589 3.960 1.00 91.19 102 ILE A N 1
ATOM 852 C CA . ILE A 1 102 ? -0.164 12.055 2.608 1.00 91.19 102 ILE A CA 1
ATOM 853 C C . ILE A 1 102 ? 0.689 11.281 1.596 1.00 91.19 102 ILE A C 1
ATOM 855 O O . ILE A 1 102 ? 1.919 11.402 1.590 1.00 91.19 102 ILE A O 1
ATOM 859 N N . PRO A 1 103 ? 0.069 10.497 0.699 1.00 88.25 103 PRO A N 1
ATOM 860 C CA . PRO A 1 103 ? 0.848 9.720 -0.237 1.00 88.25 103 PRO A CA 1
ATOM 861 C C . PRO A 1 103 ? 1.554 10.607 -1.260 1.00 88.25 103 PRO A C 1
ATOM 863 O O . PRO A 1 103 ? 0.952 11.513 -1.841 1.00 88.25 103 PRO A O 1
ATOM 866 N N . ARG A 1 104 ? 2.817 10.283 -1.558 1.00 85.25 104 ARG A N 1
ATOM 867 C CA . ARG A 1 104 ? 3.578 10.929 -2.639 1.00 85.25 104 ARG A CA 1
ATOM 868 C C . ARG A 1 104 ? 2.830 10.830 -3.956 1.00 85.25 104 ARG A C 1
ATOM 870 O O . ARG A 1 104 ? 2.403 9.732 -4.304 1.00 85.25 104 ARG A O 1
ATOM 877 N N . SER A 1 105 ? 2.723 11.935 -4.693 1.00 81.50 105 SER A N 1
ATOM 878 C CA . SER A 1 105 ? 2.053 11.971 -5.999 1.00 81.50 105 SER A CA 1
ATOM 879 C C . SER A 1 105 ? 2.531 10.835 -6.911 1.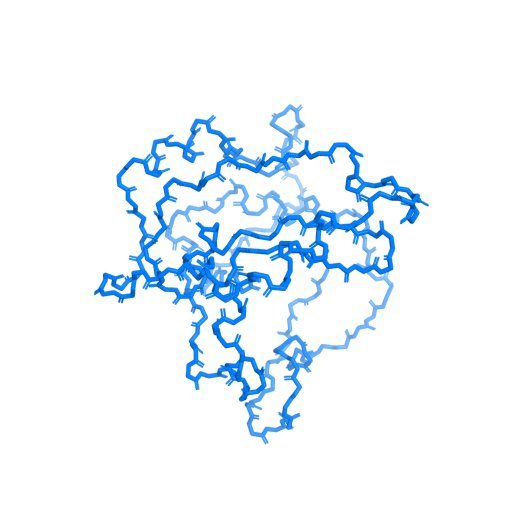00 81.50 105 SER A C 1
ATOM 881 O O . SER A 1 105 ? 3.729 10.551 -6.974 1.00 81.50 105 SER A O 1
ATOM 883 N N . VAL A 1 106 ? 1.584 10.160 -7.569 1.00 76.38 106 VAL A N 1
ATOM 884 C CA . VAL A 1 106 ? 1.917 9.156 -8.584 1.00 76.38 106 VAL A CA 1
ATOM 885 C C . VAL A 1 106 ? 2.278 9.907 -9.848 1.00 76.38 106 VAL A C 1
ATOM 887 O O . VAL A 1 106 ? 1.480 10.698 -10.350 1.00 76.38 106 VAL A O 1
ATOM 890 N N . THR A 1 107 ? 3.461 9.638 -10.380 1.00 70.12 107 THR A N 1
ATOM 891 C CA . THR A 1 107 ? 3.783 10.064 -11.735 1.00 70.12 107 THR A CA 1
ATOM 892 C C . THR A 1 107 ? 3.054 9.114 -12.674 1.00 70.12 107 THR A C 1
ATOM 894 O O . THR A 1 107 ? 3.499 7.988 -12.866 1.00 70.12 107 THR A O 1
ATOM 897 N N . HIS A 1 108 ? 1.899 9.520 -13.206 1.00 63.47 108 HIS A N 1
ATOM 898 C CA . HIS A 1 108 ? 1.262 8.758 -14.275 1.00 63.47 108 HIS A CA 1
ATOM 899 C C . HIS A 1 108 ? 2.000 9.098 -15.567 1.00 63.47 108 HIS A C 1
ATOM 901 O O . HIS A 1 108 ? 1.807 10.168 -16.136 1.00 63.47 108 HIS A O 1
ATOM 907 N N . ASN A 1 109 ? 2.935 8.242 -15.967 1.00 61.78 109 ASN A N 1
ATOM 908 C CA . ASN A 1 109 ? 3.580 8.369 -17.262 1.00 61.78 109 ASN A CA 1
ATOM 909 C C . ASN A 1 109 ? 2.699 7.672 -18.305 1.00 61.78 109 ASN A C 1
ATOM 911 O O . ASN A 1 109 ? 2.450 6.476 -18.193 1.00 61.78 109 ASN A O 1
ATOM 915 N N . ASP A 1 110 ? 2.257 8.368 -19.349 1.00 59.09 110 ASP A N 1
ATOM 916 C CA . ASP A 1 110 ? 1.463 7.749 -20.427 1.00 59.09 110 ASP A CA 1
ATOM 917 C C . ASP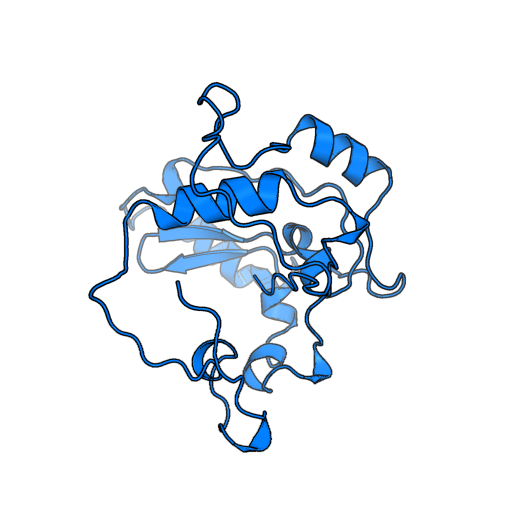 A 1 110 ? 2.203 6.574 -21.110 1.00 59.09 110 ASP A C 1
ATOM 919 O O . ASP A 1 110 ? 1.593 5.736 -21.777 1.00 59.09 110 ASP A O 1
ATOM 923 N N . ARG A 1 111 ? 3.521 6.447 -20.882 1.00 57.12 111 ARG A N 1
ATOM 924 C CA . ARG A 1 111 ? 4.333 5.278 -21.253 1.00 57.12 111 ARG A CA 1
ATOM 925 C C . ARG A 1 111 ? 3.980 3.981 -20.515 1.00 57.12 111 ARG A C 1
ATOM 927 O O . ARG A 1 111 ? 4.371 2.928 -21.005 1.00 57.12 111 ARG A O 1
ATOM 934 N N . HIS A 1 112 ? 3.236 4.008 -19.405 1.00 5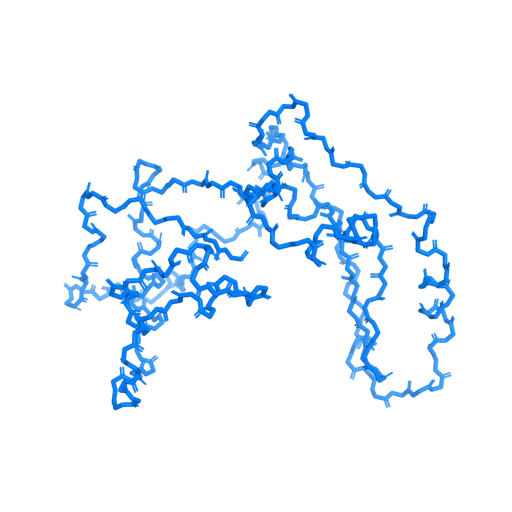4.75 112 HIS A N 1
ATOM 935 C CA . HIS A 1 112 ? 2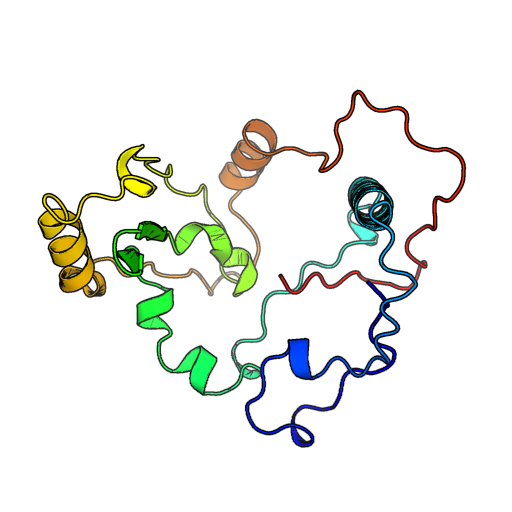.852 2.804 -18.643 1.00 54.75 112 HIS A CA 1
ATOM 936 C C . HIS A 1 112 ? 2.059 1.778 -19.478 1.00 54.75 112 HIS A C 1
ATOM 938 O O . HIS A 1 112 ? 2.082 0.584 -19.180 1.00 54.75 112 HIS A O 1
ATOM 944 N N . TYR A 1 113 ? 1.417 2.233 -20.561 1.00 52.66 113 TYR A N 1
ATOM 945 C CA . TYR A 1 113 ? 0.680 1.396 -21.514 1.00 52.66 113 TYR A CA 1
ATOM 946 C C . TYR A 1 113 ? 1.351 1.297 -22.893 1.00 52.66 113 TYR A C 1
ATOM 948 O O . TYR A 1 113 ? 0.786 0.697 -23.809 1.00 52.66 113 TYR A O 1
ATOM 956 N N . ALA A 1 114 ? 2.530 1.900 -23.074 1.00 52.19 114 ALA A N 1
ATOM 957 C CA . ALA A 1 114 ? 3.211 1.915 -24.360 1.00 52.19 114 ALA A CA 1
ATOM 958 C C . ALA A 1 114 ? 3.922 0.576 -24.606 1.00 52.19 114 ALA A C 1
ATOM 960 O O . ALA A 1 114 ? 4.913 0.236 -23.972 1.00 52.19 114 ALA A O 1
ATOM 961 N N . THR A 1 115 ? 3.427 -0.166 -25.592 1.00 51.94 115 THR A N 1
ATOM 962 C CA . THR A 1 115 ? 3.853 -1.503 -26.044 1.00 51.94 115 THR A CA 1
ATOM 963 C C . THR A 1 115 ? 5.246 -1.573 -26.688 1.00 51.94 115 THR A C 1
ATOM 965 O O . THR A 1 115 ? 5.505 -2.478 -27.481 1.00 51.94 115 THR A O 1
ATOM 968 N N . ARG A 1 116 ? 6.163 -0.639 -26.403 1.00 55.97 116 ARG A N 1
ATOM 969 C CA . ARG A 1 116 ? 7.451 -0.573 -27.109 1.00 55.97 116 ARG A CA 1
ATOM 970 C C . ARG A 1 116 ? 8.627 -0.992 -26.221 1.00 55.97 116 ARG A C 1
ATOM 972 O O . ARG A 1 116 ? 8.933 -0.280 -25.270 1.00 55.97 116 ARG A O 1
ATOM 979 N N . PRO A 1 117 ? 9.307 -2.114 -26.531 1.00 54.50 117 PRO A N 1
ATOM 980 C CA . PRO A 1 117 ? 10.429 -2.619 -25.739 1.00 54.50 117 PRO A CA 1
ATOM 981 C C . PRO A 1 117 ? 11.671 -1.712 -25.782 1.00 54.50 117 PRO A C 1
ATOM 983 O O . PRO A 1 117 ? 12.520 -1.789 -24.896 1.00 54.50 117 PRO A O 1
ATOM 986 N N . GLU A 1 118 ? 11.772 -0.830 -26.778 1.00 56.97 118 GLU A N 1
ATOM 987 C CA . GLU A 1 118 ? 12.976 -0.037 -27.054 1.00 56.97 118 GLU A CA 1
ATOM 988 C C . GLU A 1 118 ? 13.334 1.077 -26.039 1.00 56.97 118 GLU A C 1
ATOM 990 O O . GLU A 1 118 ? 14.404 1.659 -26.178 1.00 56.97 118 GLU A O 1
ATOM 995 N N . ASN A 1 119 ? 12.540 1.356 -24.991 1.00 61.28 119 ASN A N 1
ATOM 996 C CA . ASN A 1 119 ? 12.831 2.437 -24.020 1.00 61.28 119 ASN A CA 1
ATOM 997 C C . ASN A 1 119 ? 12.704 2.026 -22.536 1.00 61.28 119 ASN A C 1
ATOM 999 O O . ASN A 1 119 ? 12.332 2.837 -21.691 1.00 61.28 119 ASN A O 1
ATOM 1003 N N . ASN A 1 120 ? 13.033 0.776 -22.194 1.00 72.31 120 ASN A N 1
ATOM 1004 C CA . ASN A 1 120 ? 12.781 0.233 -20.848 1.00 72.31 120 ASN A CA 1
ATOM 1005 C C . ASN A 1 120 ? 13.993 0.260 -19.897 1.00 72.31 120 ASN A C 1
ATOM 1007 O O . ASN A 1 120 ? 13.869 -0.115 -18.731 1.00 72.31 120 ASN A O 1
ATOM 1011 N N . ALA A 1 121 ? 15.166 0.695 -20.372 1.00 79.56 121 ALA A N 1
ATOM 1012 C CA . ALA A 1 121 ? 16.412 0.668 -19.598 1.00 79.56 121 ALA A CA 1
ATOM 1013 C C . ALA A 1 121 ? 16.331 1.484 -18.295 1.00 79.56 121 ALA A C 1
ATOM 1015 O O . ALA A 1 121 ? 16.908 1.082 -17.284 1.00 79.56 121 ALA A O 1
ATOM 1016 N N . GLU A 1 122 ? 15.577 2.589 -18.297 1.00 81.12 122 GLU A N 1
ATOM 1017 C CA . GLU A 1 122 ? 15.347 3.412 -17.103 1.00 81.12 122 GLU A CA 1
ATOM 1018 C C . GLU A 1 122 ? 14.593 2.638 -16.010 1.00 81.12 122 GLU A C 1
ATOM 1020 O O . GLU A 1 122 ? 15.042 2.603 -14.867 1.00 81.12 122 GLU A O 1
ATOM 1025 N N . PHE A 1 123 ? 13.521 1.922 -16.369 1.00 81.06 123 PHE A N 1
ATOM 1026 C CA . PHE A 1 123 ? 12.724 1.137 -15.421 1.00 81.06 123 PHE A CA 1
ATOM 1027 C C . PHE A 1 123 ? 13.471 -0.089 -14.899 1.00 81.06 123 PHE A C 1
ATOM 1029 O O . PHE A 1 123 ? 13.344 -0.427 -13.725 1.00 81.06 123 PHE A O 1
ATOM 1036 N N . ILE A 1 124 ? 14.275 -0.742 -15.746 1.00 84.75 124 ILE A N 1
ATOM 1037 C CA . ILE A 1 124 ? 15.150 -1.841 -15.312 1.00 84.75 124 ILE A CA 1
ATOM 1038 C C . ILE A 1 124 ? 16.189 -1.309 -14.321 1.00 84.75 124 ILE A C 1
ATOM 1040 O O . ILE A 1 124 ? 16.404 -1.915 -13.278 1.00 84.75 124 ILE A O 1
ATOM 1044 N N . THR A 1 125 ? 16.786 -0.148 -14.598 1.00 88.38 125 THR A N 1
ATOM 1045 C CA . THR A 1 125 ? 17.742 0.485 -13.677 1.00 88.38 125 THR A CA 1
ATOM 1046 C C . THR A 1 125 ? 17.084 0.840 -12.341 1.00 88.38 125 THR A C 1
ATOM 1048 O O . THR A 1 125 ? 17.654 0.548 -11.290 1.00 88.38 125 THR A O 1
ATOM 1051 N N . GLU A 1 126 ? 15.874 1.411 -12.358 1.00 87.38 126 GLU A N 1
ATOM 1052 C CA . GLU A 1 126 ? 15.107 1.703 -11.137 1.00 87.38 126 GLU A CA 1
ATOM 1053 C C . GLU A 1 126 ? 14.764 0.416 -10.367 1.00 87.38 126 GLU A C 1
ATOM 1055 O O . GLU A 1 126 ? 14.895 0.373 -9.144 1.00 87.38 126 GLU A O 1
ATOM 1060 N N . TRP A 1 127 ? 14.399 -0.663 -11.069 1.00 88.44 127 TRP A N 1
ATOM 1061 C CA . TRP A 1 127 ? 14.178 -1.973 -10.457 1.00 88.44 127 TRP A CA 1
ATOM 1062 C C . TRP A 1 127 ? 15.453 -2.555 -9.835 1.00 88.44 127 TRP A C 1
ATOM 1064 O O . TRP A 1 127 ? 15.402 -3.102 -8.734 1.00 88.44 127 TRP A O 1
ATOM 1074 N N . GLU A 1 128 ? 16.616 -2.440 -10.471 1.00 90.75 128 GLU A N 1
ATOM 1075 C CA . GLU A 1 128 ? 17.870 -2.919 -9.873 1.00 90.75 128 GLU A CA 1
ATOM 1076 C C . GLU A 1 128 ? 18.253 -2.126 -8.615 1.00 90.75 128 GLU A C 1
ATOM 1078 O O . GLU A 1 128 ? 18.778 -2.685 -7.652 1.00 90.75 128 GLU A O 1
ATOM 1083 N N . GLN A 1 129 ? 17.900 -0.841 -8.568 1.00 90.94 129 GLN A N 1
ATOM 1084 C CA . GLN A 1 129 ? 18.138 0.041 -7.422 1.00 90.94 129 GLN A CA 1
ATOM 1085 C C . GLN A 1 129 ? 17.052 -0.031 -6.342 1.00 90.94 129 GLN A C 1
ATOM 1087 O O . GLN A 1 129 ? 17.138 0.690 -5.349 1.00 90.94 129 GLN A O 1
ATOM 1092 N N . ARG A 1 130 ? 16.058 -0.915 -6.482 1.00 91.56 130 ARG A N 1
ATOM 1093 C CA . ARG A 1 130 ? 14.903 -1.038 -5.576 1.00 91.56 130 ARG A CA 1
ATOM 1094 C C . ARG A 1 130 ? 15.301 -1.085 -4.089 1.00 91.56 130 ARG A C 1
ATOM 1096 O O . ARG A 1 130 ? 14.714 -0.409 -3.257 1.00 91.56 130 ARG A O 1
ATOM 1103 N N . TRP A 1 131 ? 16.381 -1.774 -3.727 1.00 90.94 131 TRP A N 1
ATOM 1104 C CA . TRP A 1 131 ? 16.821 -1.859 -2.325 1.00 90.94 131 TRP A CA 1
ATOM 1105 C C . TRP A 1 131 ? 17.328 -0.531 -1.725 1.00 90.94 131 TRP A C 1
ATOM 1107 O O . TRP A 1 131 ? 17.622 -0.462 -0.537 1.00 90.94 131 TRP A O 1
ATOM 1117 N N . GLN A 1 132 ? 17.436 0.535 -2.517 1.00 91.75 132 GLN A N 1
ATOM 1118 C CA . GLN A 1 132 ? 17.773 1.885 -2.054 1.00 91.75 132 GLN A CA 1
ATOM 1119 C C . GLN A 1 132 ? 16.523 2.730 -1.767 1.00 91.75 132 GLN A C 1
ATOM 1121 O O . GLN A 1 132 ? 16.624 3.826 -1.217 1.00 91.75 132 GLN A O 1
ATOM 1126 N N . THR A 1 133 ? 15.337 2.240 -2.135 1.00 90.69 133 THR A N 1
ATOM 1127 C CA . THR A 1 133 ? 14.065 2.972 -2.077 1.00 90.69 133 THR A CA 1
ATOM 1128 C C . THR A 1 133 ? 13.063 2.326 -1.117 1.00 90.69 133 THR A C 1
ATOM 1130 O O . THR A 1 133 ? 11.847 2.477 -1.290 1.00 90.69 133 THR A O 1
ATOM 1133 N N . LEU A 1 134 ? 13.560 1.635 -0.082 1.00 91.19 134 LEU A N 1
ATOM 1134 C CA . LEU A 1 134 ? 12.720 1.103 0.989 1.00 91.19 134 LEU A CA 1
ATOM 1135 C C . LEU A 1 134 ? 11.947 2.228 1.678 1.00 91.19 134 LEU A C 1
ATOM 1137 O O . LEU A 1 134 ? 12.476 3.282 2.038 1.00 91.19 134 LEU A O 1
ATOM 1141 N N . TYR A 1 135 ? 10.672 1.960 1.892 1.00 89.69 135 TYR A N 1
ATOM 1142 C CA . TYR A 1 135 ? 9.757 2.776 2.652 1.00 89.69 135 TYR A CA 1
ATOM 1143 C C . TYR A 1 135 ? 9.603 2.186 4.047 1.00 89.69 135 TYR A C 1
ATOM 1145 O O . TYR A 1 135 ? 9.239 1.024 4.220 1.00 89.69 135 TYR A O 1
ATOM 1153 N N . VAL A 1 136 ? 9.863 3.008 5.055 1.00 88.44 136 VAL A N 1
ATOM 1154 C CA . VAL A 1 136 ? 9.749 2.595 6.450 1.00 88.44 136 VAL A CA 1
ATOM 1155 C C . VAL A 1 136 ? 8.310 2.798 6.907 1.00 88.44 136 VAL A C 1
ATOM 1157 O O . VAL A 1 136 ? 7.829 3.926 6.998 1.00 88.44 136 VAL A O 1
ATOM 1160 N N . PHE A 1 137 ? 7.622 1.698 7.197 1.00 86.69 137 PHE A N 1
ATOM 1161 C CA . PHE A 1 137 ? 6.292 1.730 7.794 1.00 86.69 137 PHE A CA 1
ATOM 1162 C C . PHE A 1 137 ? 6.382 2.124 9.275 1.00 86.69 137 PHE A C 1
ATOM 1164 O O . PHE A 1 137 ? 7.020 1.431 10.067 1.00 86.69 137 PHE A O 1
ATOM 1171 N N . ASP A 1 138 ? 5.709 3.208 9.669 1.00 87.25 138 ASP A N 1
ATOM 1172 C CA . ASP A 1 138 ? 5.558 3.560 11.084 1.00 87.25 138 ASP A CA 1
ATOM 1173 C C . ASP A 1 138 ? 4.496 2.670 11.739 1.00 87.25 138 ASP A C 1
ATOM 1175 O O . ASP A 1 138 ? 3.299 2.954 11.678 1.00 87.25 138 ASP A O 1
ATOM 1179 N N . LEU A 1 139 ? 4.957 1.580 12.352 1.00 83.75 139 LEU A N 1
ATOM 1180 C CA . LEU A 1 139 ? 4.141 0.629 13.113 1.00 83.75 139 LEU A CA 1
ATOM 1181 C C . LEU A 1 139 ? 4.044 0.984 14.608 1.00 83.75 139 LEU A C 1
ATOM 1183 O O . LEU A 1 139 ? 3.373 0.278 15.360 1.00 83.75 139 LEU A O 1
ATOM 1187 N N . THR A 1 140 ? 4.722 2.042 15.070 1.00 77.44 140 THR A N 1
ATOM 1188 C CA . THR A 1 140 ? 4.805 2.378 16.507 1.00 77.44 140 THR A CA 1
ATOM 1189 C C . THR A 1 140 ? 3.482 2.908 17.048 1.00 77.44 140 THR A C 1
ATOM 1191 O O . THR A 1 140 ? 3.094 2.644 18.187 1.00 77.44 140 THR A O 1
ATOM 1194 N N . ARG A 1 141 ? 2.757 3.633 16.201 1.00 67.88 141 ARG A N 1
ATOM 1195 C CA . ARG A 1 141 ? 1.394 4.091 16.434 1.00 67.88 141 ARG A CA 1
ATOM 1196 C C . ARG A 1 141 ? 0.494 3.043 15.794 1.00 67.88 141 ARG A C 1
ATOM 1198 O O . ARG A 1 141 ? 0.466 2.931 14.576 1.00 67.88 141 ARG A O 1
ATOM 1205 N N . CYS A 1 142 ? -0.163 2.226 16.614 1.00 63.88 142 CYS A N 1
ATOM 1206 C CA . CYS A 1 142 ? -1.020 1.125 16.169 1.00 63.88 142 CYS A CA 1
ATOM 1207 C C . CYS A 1 142 ? -2.133 1.623 15.225 1.00 63.88 142 CYS A C 1
ATOM 1209 O O . CYS A 1 142 ? -3.227 1.974 15.667 1.00 63.88 142 CYS A O 1
ATOM 1211 N N . GLY A 1 143 ? -1.858 1.638 13.921 1.00 66.62 143 GLY A N 1
ATOM 1212 C CA . GLY A 1 143 ? -2.751 2.132 12.882 1.00 66.62 143 GLY A CA 1
ATOM 1213 C C . GLY A 1 143 ? -3.019 3.641 12.916 1.00 66.62 143 GLY A C 1
ATOM 1214 O O . GLY A 1 143 ? -2.452 4.416 13.683 1.00 66.62 143 GLY A O 1
ATOM 1215 N N . GLY A 1 144 ? -3.927 4.059 12.032 1.00 81.12 144 GLY A N 1
ATOM 1216 C CA . GLY A 1 144 ? -4.398 5.438 11.927 1.00 81.12 144 GLY A CA 1
ATOM 1217 C C . GLY A 1 144 ? -3.810 6.201 10.742 1.00 81.12 144 GLY A C 1
ATOM 1218 O O . GLY A 1 144 ? -3.360 5.625 9.749 1.00 81.12 144 GLY A O 1
ATOM 1219 N N . PHE A 1 145 ? -3.890 7.521 10.817 1.00 86.19 145 PHE A N 1
ATOM 1220 C CA . PHE A 1 145 ? -3.426 8.433 9.781 1.00 86.19 145 PHE A CA 1
ATOM 1221 C C . PHE A 1 145 ? -2.990 9.764 10.393 1.00 86.19 145 PHE A C 1
ATOM 1223 O O . PHE A 1 145 ? -3.408 10.106 11.500 1.00 86.19 145 PHE A O 1
ATOM 1230 N N . THR A 1 146 ? -2.163 10.515 9.672 1.00 88.69 146 THR A N 1
ATOM 1231 C CA . THR A 1 146 ? -1.774 11.875 10.069 1.00 88.69 146 THR A CA 1
ATOM 1232 C C . THR A 1 146 ? -2.967 12.837 9.968 1.00 88.69 146 THR A C 1
ATOM 1234 O O . THR A 1 146 ? -3.930 12.599 9.228 1.00 88.69 146 THR A O 1
ATOM 1237 N N . ASN A 1 147 ? -2.945 13.939 10.722 1.00 86.75 147 ASN A N 1
ATOM 1238 C CA . ASN A 1 147 ? -4.033 14.926 10.673 1.00 86.75 147 ASN A CA 1
ATOM 1239 C C . ASN A 1 147 ? -4.139 15.554 9.274 1.00 86.75 147 ASN A C 1
ATOM 1241 O O . ASN A 1 147 ? -5.234 15.777 8.751 1.00 86.75 147 ASN A O 1
ATOM 1245 N N . GLU A 1 148 ? -2.987 15.762 8.649 1.00 90.56 148 GLU A N 1
ATOM 1246 C CA . GLU A 1 148 ? -2.791 16.283 7.305 1.00 90.56 148 GLU A CA 1
ATOM 1247 C C . GLU A 1 148 ? -3.381 15.327 6.261 1.00 90.56 148 GLU A C 1
ATOM 1249 O O . GLU A 1 148 ? -4.106 15.762 5.360 1.00 90.56 148 GLU A O 1
ATOM 1254 N N . TYR A 1 149 ? -3.172 14.014 6.429 1.00 90.12 149 TYR A N 1
ATOM 1255 C CA . TYR A 1 149 ? -3.768 12.996 5.566 1.00 90.12 149 TYR A CA 1
ATOM 1256 C C . TYR A 1 149 ? -5.293 13.086 5.536 1.00 90.12 149 TYR A C 1
ATOM 1258 O O . TYR A 1 149 ? -5.885 12.984 4.463 1.00 90.12 149 TYR A O 1
ATOM 1266 N N . ARG A 1 150 ? -5.957 13.315 6.677 1.00 86.31 150 ARG A N 1
ATOM 1267 C CA . ARG A 1 150 ? -7.427 13.418 6.719 1.00 86.31 150 ARG A CA 1
ATOM 1268 C C . ARG A 1 150 ? -7.939 14.584 5.872 1.00 86.31 150 ARG A C 1
ATOM 1270 O O . ARG A 1 150 ? -8.955 14.439 5.189 1.00 86.31 150 ARG A O 1
ATOM 1277 N N . GLY A 1 151 ? -7.251 15.724 5.918 1.00 89.12 151 GLY A N 1
ATOM 1278 C CA . GLY A 1 151 ? -7.561 16.884 5.080 1.00 89.12 151 GLY A CA 1
ATOM 1279 C C . GLY A 1 151 ? -7.350 16.579 3.598 1.00 89.12 151 GLY A C 1
ATOM 1280 O O . GLY A 1 151 ? -8.263 16.756 2.792 1.00 89.12 151 GLY A O 1
ATOM 1281 N N . TRP A 1 152 ? -6.182 16.031 3.258 1.00 90.25 152 TRP A N 1
ATOM 1282 C CA . TRP A 1 152 ? -5.843 15.631 1.893 1.00 90.25 152 TRP A CA 1
ATOM 1283 C C . TRP A 1 152 ? -6.826 14.602 1.317 1.00 90.25 152 TRP A C 1
ATOM 1285 O O . TRP A 1 152 ? -7.296 14.768 0.195 1.00 90.25 152 TRP A O 1
ATOM 1295 N N . PHE A 1 153 ? -7.194 13.576 2.088 1.00 86.19 153 PHE A N 1
ATOM 1296 C CA . PHE A 1 153 ? -8.114 12.524 1.654 1.00 86.19 153 PHE A CA 1
ATOM 1297 C C . PHE A 1 153 ? -9.513 13.074 1.371 1.00 86.19 153 PHE A C 1
ATOM 1299 O O . PHE A 1 153 ? -10.143 12.661 0.405 1.00 86.19 153 PHE A O 1
ATOM 1306 N N . ARG A 1 154 ? -9.998 14.032 2.168 1.00 84.12 154 ARG A N 1
ATOM 1307 C CA . ARG A 1 154 ? -11.288 14.694 1.910 1.00 84.12 154 ARG A CA 1
ATOM 1308 C C . ARG A 1 154 ? -11.259 15.574 0.664 1.00 84.12 154 ARG A C 1
ATOM 1310 O O . ARG A 1 154 ? -12.278 15.692 -0.001 1.00 84.12 154 ARG A O 1
ATOM 1317 N N . TYR A 1 155 ? -10.117 16.196 0.383 1.00 85.75 155 TYR A N 1
ATOM 1318 C CA . TYR A 1 155 ? -9.945 17.073 -0.771 1.00 85.75 155 TYR A CA 1
ATOM 1319 C C . TYR A 1 155 ? -9.762 16.292 -2.082 1.00 85.75 155 TYR A C 1
ATOM 1321 O O . TYR A 1 155 ? -10.376 16.624 -3.090 1.00 85.75 155 TYR A O 1
ATOM 1329 N N . MET A 1 156 ? -8.928 15.249 -2.069 1.00 83.00 156 MET A N 1
ATOM 1330 C CA . MET A 1 156 ? -8.584 14.456 -3.257 1.00 83.00 156 MET A CA 1
ATOM 1331 C C . MET A 1 156 ? -9.499 13.250 -3.474 1.00 83.00 156 MET A C 1
ATOM 1333 O O . MET A 1 156 ? -9.666 12.786 -4.602 1.00 83.00 156 MET A O 1
ATOM 1337 N N . GLY A 1 157 ? -10.015 12.673 -2.391 1.00 71.69 157 GLY A N 1
ATOM 1338 C CA . GLY A 1 157 ? -10.802 11.451 -2.418 1.00 71.69 157 GLY A CA 1
ATOM 1339 C C . GLY A 1 157 ? -12.239 11.693 -2.861 1.00 71.69 157 GLY A C 1
ATOM 1340 O O . GLY A 1 157 ? -12.790 12.785 -2.741 1.00 71.69 157 GLY A O 1
ATOM 1341 N N . LYS A 1 158 ? -12.879 10.628 -3.345 1.00 69.62 158 LYS A N 1
ATOM 1342 C CA . LYS A 1 158 ? -14.329 10.605 -3.532 1.00 69.62 158 LYS A CA 1
ATOM 1343 C C . LYS A 1 158 ? -14.956 10.061 -2.257 1.00 69.62 158 LYS A C 1
ATOM 1345 O O . LYS A 1 158 ? -14.662 8.937 -1.863 1.00 69.62 158 LYS A O 1
ATOM 1350 N N . THR A 1 159 ? -15.813 10.852 -1.620 1.00 66.19 159 THR A N 1
ATOM 1351 C CA . THR A 1 159 ? -16.562 10.429 -0.424 1.00 66.19 159 THR A CA 1
ATOM 1352 C C . THR A 1 159 ? -17.652 9.409 -0.742 1.00 66.19 159 THR A C 1
ATOM 1354 O O . THR A 1 159 ? -18.107 8.714 0.158 1.00 66.19 159 THR A O 1
ATOM 1357 N N . HIS A 1 160 ? -18.051 9.315 -2.012 1.00 67.50 160 HIS A N 1
ATOM 1358 C CA . HIS A 1 160 ? -19.022 8.351 -2.511 1.00 67.50 160 HIS A CA 1
ATOM 1359 C C . HIS A 1 160 ? -18.415 7.542 -3.656 1.00 67.50 160 HIS A C 1
ATOM 1361 O O . HIS A 1 160 ? -17.773 8.089 -4.559 1.00 67.50 160 HIS A O 1
ATOM 1367 N N . ILE A 1 161 ? -18.620 6.232 -3.608 1.00 73.44 161 ILE A N 1
ATOM 1368 C CA . ILE A 1 161 ? -18.194 5.277 -4.625 1.00 73.44 161 ILE A CA 1
ATOM 1369 C C . ILE A 1 161 ? -19.153 5.335 -5.819 1.00 73.44 161 ILE A C 1
ATOM 1371 O O . ILE A 1 161 ? -18.712 5.222 -6.968 1.00 73.44 161 ILE A O 1
ATOM 1375 N N . ASN A 1 162 ? -20.456 5.524 -5.582 1.00 66.44 162 ASN A N 1
ATOM 1376 C CA . ASN A 1 162 ? -21.409 5.778 -6.659 1.00 66.44 162 ASN A CA 1
ATOM 1377 C C . ASN A 1 162 ? -21.334 7.211 -7.184 1.00 66.44 162 ASN A C 1
ATOM 1379 O O . ASN A 1 162 ? -20.892 8.139 -6.509 1.00 66.44 162 ASN A O 1
ATOM 1383 N N . ASN A 1 163 ? -21.828 7.387 -8.412 1.00 67.06 163 ASN A N 1
ATOM 1384 C CA . ASN A 1 163 ? -22.039 8.712 -8.969 1.00 67.06 163 ASN A CA 1
ATOM 1385 C C . ASN A 1 163 ? -23.173 9.410 -8.187 1.00 67.06 163 ASN A C 1
ATOM 1387 O O . ASN A 1 163 ? -24.306 8.930 -8.251 1.00 67.06 163 ASN A O 1
ATOM 1391 N N . PRO A 1 164 ? -22.911 10.530 -7.486 1.00 60.09 164 PRO A N 1
ATOM 1392 C CA . PRO A 1 164 ? -23.927 11.233 -6.702 1.00 60.09 164 PRO A CA 1
ATOM 1393 C C . PRO A 1 164 ? -25.074 11.801 -7.552 1.00 60.09 164 PRO A C 1
ATOM 1395 O O . PRO A 1 164 ? -26.112 12.148 -7.002 1.00 60.09 164 PRO A O 1
ATOM 1398 N N . SER A 1 165 ? -24.912 11.879 -8.879 1.00 57.97 165 SER A N 1
ATOM 1399 C CA . SER A 1 165 ? -25.955 12.303 -9.823 1.00 57.97 165 SER A CA 1
ATOM 1400 C C . SER A 1 165 ? -26.944 11.194 -10.209 1.00 57.97 165 SER A C 1
ATOM 1402 O O . SER A 1 165 ? -27.904 11.472 -10.920 1.00 57.97 165 SER A O 1
ATOM 1404 N N . GLN A 1 166 ? -26.702 9.936 -9.823 1.00 60.06 166 GLN A N 1
ATOM 1405 C CA . GLN A 1 166 ? -27.649 8.845 -10.066 1.00 60.06 166 GLN A CA 1
ATOM 1406 C C . GLN A 1 166 ? -28.680 8.784 -8.936 1.00 60.06 166 GLN A C 1
ATOM 1408 O O . GLN A 1 166 ? -28.303 8.734 -7.764 1.00 60.06 166 GLN A O 1
ATOM 1413 N N . ASP A 1 167 ? -29.969 8.738 -9.291 1.00 58.06 167 ASP A N 1
ATOM 1414 C CA . ASP A 1 167 ? -31.050 8.555 -8.322 1.00 58.06 167 ASP A CA 1
ATOM 1415 C C . ASP A 1 167 ? -30.812 7.298 -7.484 1.00 58.06 167 ASP A C 1
ATOM 1417 O O . ASP A 1 167 ? -30.629 6.187 -7.998 1.00 58.06 167 ASP A O 1
ATOM 1421 N N . ARG A 1 168 ? -30.806 7.491 -6.164 1.00 59.81 168 ARG A N 1
ATOM 1422 C CA . ARG A 1 168 ? -30.659 6.405 -5.198 1.00 59.81 168 ARG A CA 1
ATOM 1423 C C . ARG A 1 168 ? -31.880 5.488 -5.317 1.00 59.81 168 ARG A C 1
ATOM 1425 O O . ARG A 1 168 ? -32.993 5.959 -5.082 1.00 59.81 168 ARG A O 1
ATOM 1432 N N . PRO A 1 169 ? -31.716 4.191 -5.631 1.00 54.62 169 PRO A N 1
ATOM 1433 C CA . PRO A 1 169 ? -32.853 3.288 -5.687 1.00 54.62 169 PRO A CA 1
ATOM 1434 C C . PRO A 1 169 ? -33.500 3.205 -4.300 1.00 54.62 169 PRO A C 1
ATOM 1436 O O . PRO A 1 169 ? -32.833 2.903 -3.311 1.00 54.62 169 PRO A O 1
ATOM 1439 N N . THR A 1 170 ? -34.800 3.469 -4.220 1.00 54.34 170 THR A N 1
ATOM 1440 C CA . THR A 1 170 ? -35.612 3.281 -3.006 1.00 54.34 170 THR A CA 1
ATOM 1441 C C . THR A 1 170 ? -36.016 1.819 -2.803 1.00 54.34 170 THR A C 1
ATOM 1443 O O . THR A 1 170 ? -36.367 1.421 -1.696 1.00 54.34 170 THR A O 1
ATOM 1446 N N . THR A 1 171 ? -35.925 0.995 -3.850 1.00 48.91 171 THR A N 1
ATOM 1447 C CA . THR A 1 171 ? -36.312 -0.421 -3.856 1.00 48.91 171 THR A CA 1
ATOM 1448 C C . THR A 1 171 ? -35.105 -1.337 -4.057 1.00 48.91 171 THR A C 1
ATOM 1450 O O . THR A 1 171 ? -34.291 -1.105 -4.951 1.00 48.91 171 THR A O 1
ATOM 1453 N N . GLY A 1 172 ? -35.012 -2.408 -3.262 1.00 49.25 172 GLY A N 1
ATOM 1454 C CA . GLY A 1 172 ? -33.930 -3.400 -3.347 1.00 49.25 172 GLY A CA 1
ATOM 1455 C C . GLY A 1 172 ? -32.671 -3.053 -2.544 1.00 49.25 172 GLY A C 1
ATOM 1456 O O . GLY A 1 172 ? -31.692 -3.795 -2.607 1.00 49.25 172 GLY A O 1
ATOM 1457 N N . PHE A 1 173 ? -32.690 -1.958 -1.776 1.00 53.03 173 PHE A N 1
ATOM 1458 C CA . PHE A 1 173 ? -31.679 -1.700 -0.755 1.00 53.03 173 PHE A CA 1
ATOM 1459 C C . PHE A 1 173 ? -31.796 -2.753 0.348 1.00 53.03 173 PHE A C 1
ATOM 1461 O O . PHE A 1 173 ? -32.845 -2.901 0.975 1.00 53.03 173 PHE A O 1
ATOM 1468 N N . VAL A 1 174 ? -30.707 -3.476 0.585 1.00 56.72 174 VAL A N 1
ATOM 1469 C CA . VAL A 1 174 ? -30.576 -4.382 1.723 1.00 56.72 174 VAL A CA 1
ATOM 1470 C C . VAL A 1 174 ? -29.576 -3.725 2.670 1.00 56.72 174 VAL A C 1
ATOM 1472 O O . VAL A 1 174 ? -28.398 -3.670 2.315 1.00 56.72 174 VAL A O 1
ATOM 1475 N N . PRO A 1 175 ? -29.994 -3.176 3.822 1.00 53.56 175 PRO A N 1
ATOM 1476 C CA . PRO A 1 175 ? -29.052 -2.607 4.777 1.00 53.56 175 PRO A CA 1
ATOM 1477 C C . PRO A 1 175 ? -28.034 -3.657 5.227 1.00 53.56 175 PRO A C 1
ATOM 1479 O O . PRO A 1 175 ? -28.345 -4.850 5.307 1.00 53.56 175 PRO A O 1
ATOM 1482 N N . ALA A 1 176 ? -26.811 -3.213 5.523 1.00 50.53 176 ALA A N 1
ATOM 1483 C CA . ALA A 1 176 ? -25.867 -4.058 6.237 1.00 50.53 176 ALA A CA 1
ATOM 1484 C C . ALA A 1 176 ? -26.519 -4.467 7.570 1.00 50.53 176 ALA A C 1
ATOM 1486 O O . ALA A 1 176 ? -27.098 -3.644 8.274 1.00 50.53 176 ALA A O 1
ATOM 1487 N N . HIS A 1 177 ? -26.524 -5.763 7.878 1.00 47.78 177 HIS A N 1
ATOM 1488 C CA . HIS A 1 177 ? -27.171 -6.271 9.086 1.00 47.78 177 HIS A CA 1
ATOM 1489 C C . HIS A 1 177 ? -26.508 -5.626 10.324 1.00 47.78 177 HIS A C 1
ATOM 1491 O O . HIS A 1 177 ? -25.280 -5.565 10.354 1.00 47.78 177 HIS A O 1
ATOM 1497 N N . PRO A 1 178 ? -27.251 -5.233 11.376 1.00 43.34 178 PRO A N 1
ATOM 1498 C CA . PRO A 1 178 ? -26.741 -4.451 12.521 1.00 43.34 178 PRO A CA 1
ATOM 1499 C C . PRO A 1 178 ? -25.636 -5.110 13.375 1.00 43.34 178 PRO A C 1
ATOM 1501 O O . PRO A 1 178 ? -25.142 -4.510 14.322 1.00 43.34 178 PRO A O 1
ATOM 1504 N N . HIS A 1 179 ? -25.229 -6.340 13.051 1.00 40.97 179 HIS A N 1
ATOM 1505 C CA . HIS A 1 179 ? -24.112 -7.054 13.685 1.00 40.97 179 HIS A CA 1
ATOM 1506 C C . HIS A 1 179 ? -22.955 -7.339 12.711 1.00 40.97 179 HIS A C 1
ATOM 1508 O O . HIS A 1 179 ? -22.049 -8.107 13.031 1.00 40.97 179 HIS A O 1
ATOM 1514 N N . ILE A 1 180 ? -22.993 -6.778 11.500 1.00 40.84 180 ILE A N 1
ATOM 1515 C CA . ILE A 1 180 ? -21.953 -6.949 10.489 1.00 40.84 180 ILE A CA 1
ATOM 1516 C C . ILE A 1 180 ? -21.018 -5.749 10.569 1.00 40.84 180 ILE A C 1
ATOM 1518 O O . ILE A 1 180 ? -21.279 -4.706 9.984 1.00 40.84 180 ILE A O 1
ATOM 1522 N N . ALA A 1 181 ? -19.883 -5.938 11.236 1.00 35.12 181 ALA A N 1
ATOM 1523 C CA . ALA A 1 181 ? -18.690 -5.192 10.880 1.00 35.12 181 ALA A CA 1
ATOM 1524 C C . ALA A 1 181 ? -18.240 -5.701 9.504 1.00 35.12 181 ALA A C 1
ATOM 1526 O O . ALA A 1 181 ? -17.842 -6.864 9.365 1.00 35.12 181 ALA A O 1
ATOM 1527 N N . ILE A 1 182 ? -18.348 -4.873 8.462 1.00 36.16 182 ILE A N 1
ATOM 1528 C CA . ILE A 1 182 ? -17.747 -5.219 7.172 1.00 36.16 182 ILE A CA 1
ATOM 1529 C C . ILE A 1 182 ? -16.238 -5.027 7.316 1.00 36.16 182 ILE A C 1
ATOM 1531 O O . ILE A 1 182 ? -15.707 -3.946 7.084 1.00 36.16 182 ILE A O 1
ATOM 1535 N N . ALA A 1 183 ? -15.544 -6.096 7.705 1.00 32.34 183 ALA A N 1
ATOM 1536 C CA . ALA A 1 183 ? -14.097 -6.172 7.596 1.00 32.34 183 ALA A CA 1
ATOM 1537 C C . ALA A 1 183 ? -13.748 -6.283 6.107 1.00 32.34 183 ALA A C 1
ATOM 1539 O O . ALA A 1 183 ? -13.739 -7.375 5.532 1.00 32.34 183 ALA A O 1
ATOM 1540 N N . VAL A 1 184 ? -13.523 -5.143 5.457 1.00 32.75 184 VAL A N 1
ATOM 1541 C CA . VAL A 1 184 ? -12.994 -5.139 4.096 1.00 32.75 184 VAL A CA 1
ATOM 1542 C C . VAL A 1 184 ? -11.500 -5.435 4.174 1.00 32.75 184 VAL A C 1
ATOM 1544 O O . VAL A 1 184 ? -10.665 -4.557 4.361 1.00 32.75 184 VAL A O 1
ATOM 1547 N N . ILE A 1 185 ? -11.198 -6.717 4.045 1.00 30.00 185 ILE A N 1
ATOM 1548 C CA . ILE A 1 185 ? -9.894 -7.256 3.675 1.00 30.00 185 ILE A CA 1
ATOM 1549 C C . ILE A 1 185 ? -9.782 -7.032 2.151 1.00 30.00 185 ILE A C 1
ATOM 1551 O O . ILE A 1 185 ? -10.314 -7.841 1.392 1.00 30.00 185 ILE A O 1
ATOM 1555 N N . ILE A 1 186 ? -9.241 -5.880 1.711 1.00 33.25 186 ILE A N 1
ATOM 1556 C CA . ILE A 1 186 ? -8.886 -5.625 0.289 1.00 33.25 186 ILE A CA 1
ATOM 1557 C C . ILE A 1 186 ? -7.476 -6.113 0.035 1.00 33.25 186 ILE A C 1
ATOM 1559 O O . ILE A 1 186 ? -6.573 -5.568 0.715 1.00 33.25 186 ILE A O 1
#

Radius of gyration: 20.0 Å; chains: 1; bounding box: 54×44×44 Å